Protein AF-A0A8E0RWS7-F1 (afdb_monomer_lite)

Organism: NCBI:txid27845

Foldseek 3Di:
DDALDDDDDPPDAPPVLLLVLLVSLCVVVVPDDPVVSVVLSVLLNLLRFFDCPDDPDTFFAAREAEDEAADDPPDDPVVSVVVSVVSLQSSQQSSQRNLDDPDDDRDTAAELDDDQDPVNLVCQQVCQVVSLVSSVVVVVVCVVVPDAHYEHEACVSHHPVSVVSVCCCRPGPRHPNRNHHYYYYHPDHDHDDDD

Radius of gyration: 17.38 Å; chains: 1; bounding box: 40×40×51 Å

InterPro domains:
  IPR008662 Torsin-1A-interacting protein 1/2 [PTHR18843] (19-186)
  IPR038599 LAP1C-like, C-terminal domain superfamily [G3DSA:3.40.50.12190] (16-194)

Structure (mmCIF, N/CA/C/O backbone):
data_AF-A0A8E0RWS7-F1
#
_entry.id   AF-A0A8E0RWS7-F1
#
loop_
_atom_site.group_PDB
_atom_site.id
_atom_site.type_symbol
_atom_site.label_atom_id
_atom_site.label_alt_id
_atom_site.label_comp_id
_atom_site.label_asym_id
_atom_site.label_entity_id
_atom_site.label_seq_id
_atom_site.pdbx_PDB_ins_code
_atom_site.Cartn_x
_atom_site.Cartn_y
_atom_site.Cartn_z
_atom_site.occupancy
_atom_site.B_iso_or_equiv
_atom_site.auth_seq_id
_atom_site.auth_comp_id
_atom_site.auth_asym_id
_atom_site.auth_atom_id
_atom_site.pdbx_PDB_model_num
ATOM 1 N N . SER A 1 1 ? 17.141 -9.272 12.556 1.00 34.91 1 SER A N 1
ATOM 2 C CA . SER A 1 1 ? 16.689 -8.950 11.19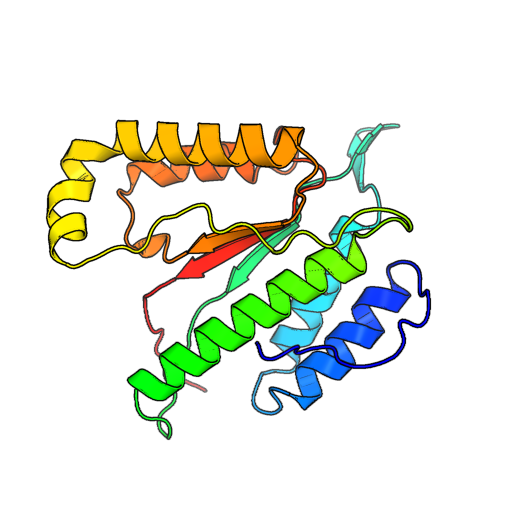0 1.00 34.91 1 SER A CA 1
ATOM 3 C C . SER A 1 1 ? 16.582 -10.251 10.414 1.00 34.91 1 SER A C 1
ATOM 5 O O . SER A 1 1 ? 17.512 -11.044 10.443 1.00 34.91 1 SER A O 1
ATOM 7 N N . TRP A 1 2 ? 15.433 -10.523 9.796 1.00 43.12 2 TRP A N 1
ATOM 8 C CA . TRP A 1 2 ? 15.231 -11.710 8.959 1.00 43.12 2 TRP A CA 1
ATOM 9 C C . TRP A 1 2 ? 14.980 -11.223 7.536 1.00 43.12 2 TRP A C 1
ATOM 11 O O . TRP A 1 2 ? 14.019 -10.499 7.294 1.00 43.12 2 TRP A O 1
ATOM 21 N N . TRP A 1 3 ? 15.876 -11.561 6.616 1.00 56.31 3 TRP A N 1
ATOM 22 C CA . TRP A 1 3 ? 15.804 -11.129 5.224 1.00 56.31 3 TRP A CA 1
ATOM 23 C C . TRP A 1 3 ? 15.042 -12.190 4.429 1.00 56.31 3 TRP A C 1
ATOM 25 O O . TRP A 1 3 ? 15.536 -13.306 4.287 1.00 56.31 3 TRP A O 1
ATOM 35 N N . CYS A 1 4 ? 13.847 -11.873 3.911 1.00 58.78 4 CYS A N 1
ATOM 36 C CA . CYS A 1 4 ? 13.072 -12.820 3.085 1.00 58.78 4 CYS A CA 1
ATOM 37 C C . CYS A 1 4 ? 13.780 -13.141 1.755 1.00 58.78 4 CYS A C 1
ATOM 39 O O . CYS A 1 4 ? 13.459 -14.112 1.075 1.00 58.78 4 CYS A O 1
ATOM 41 N N . PHE A 1 5 ? 14.779 -12.327 1.406 1.00 62.62 5 PHE A N 1
ATOM 42 C CA . PHE A 1 5 ? 15.594 -12.452 0.212 1.00 62.62 5 PHE A CA 1
ATOM 43 C C . PHE A 1 5 ? 17.082 -12.392 0.591 1.00 62.62 5 PHE A C 1
ATOM 45 O O . PHE A 1 5 ? 17.722 -11.360 0.417 1.00 62.62 5 PHE A O 1
ATOM 52 N N . SER A 1 6 ? 17.642 -13.488 1.112 1.00 50.09 6 SER A N 1
ATOM 53 C CA . SER A 1 6 ? 19.097 -13.676 1.233 1.00 50.09 6 SER A CA 1
ATOM 54 C C . SER A 1 6 ? 19.649 -14.360 -0.027 1.00 50.09 6 SER A C 1
ATOM 56 O O . SER A 1 6 ? 19.066 -15.327 -0.520 1.00 50.09 6 SER A O 1
ATOM 58 N N . GLY A 1 7 ? 20.724 -13.825 -0.611 1.00 53.44 7 GLY A N 1
ATOM 59 C CA . GLY A 1 7 ? 21.380 -14.373 -1.810 1.00 53.44 7 GLY A CA 1
ATOM 60 C C . GLY A 1 7 ? 21.704 -13.312 -2.865 1.00 53.44 7 GLY A C 1
ATOM 61 O O . GLY A 1 7 ? 21.044 -12.275 -2.906 1.00 53.44 7 GLY A O 1
ATOM 62 N N . SER A 1 8 ? 22.720 -13.586 -3.692 1.00 49.31 8 SER A N 1
ATOM 63 C CA . SER A 1 8 ? 23.215 -12.699 -4.754 1.00 49.31 8 SER A CA 1
ATOM 64 C C . SER A 1 8 ? 22.089 -12.261 -5.689 1.00 49.31 8 SER A C 1
ATOM 66 O O . SER A 1 8 ? 21.373 -13.099 -6.246 1.00 49.31 8 SER A O 1
ATOM 68 N N . ASP A 1 9 ? 21.941 -10.949 -5.858 1.00 54.66 9 ASP A N 1
ATOM 69 C CA . ASP A 1 9 ? 20.988 -10.367 -6.791 1.00 54.66 9 ASP A CA 1
ATOM 70 C C . ASP A 1 9 ? 21.438 -10.691 -8.223 1.00 54.66 9 ASP A C 1
ATOM 72 O O . ASP A 1 9 ? 22.381 -10.102 -8.748 1.00 54.66 9 ASP A O 1
ATOM 76 N N . ASN A 1 10 ? 20.752 -11.625 -8.884 1.00 51.44 10 ASN A N 1
ATOM 77 C CA . ASN A 1 10 ? 20.742 -11.600 -10.341 1.00 51.44 10 ASN A CA 1
ATOM 78 C C . ASN A 1 10 ? 20.077 -10.279 -10.736 1.00 51.44 10 ASN A C 1
ATOM 80 O O . ASN A 1 10 ? 18.920 -10.054 -10.373 1.00 51.44 10 ASN A O 1
ATOM 84 N N . GLN A 1 11 ? 20.814 -9.421 -11.448 1.00 59.31 11 GLN A N 1
ATOM 85 C CA . GLN A 1 11 ? 20.353 -8.143 -12.002 1.00 59.31 11 GLN A CA 1
ATOM 86 C C . GLN A 1 11 ? 19.302 -8.380 -13.098 1.00 59.31 11 GLN A C 1
ATOM 88 O O . GLN A 1 11 ? 19.524 -8.142 -14.281 1.00 59.31 11 GLN A O 1
ATOM 93 N N . LEU A 1 12 ? 18.151 -8.922 -12.716 1.00 56.50 12 LEU A N 1
ATOM 94 C CA . LEU A 1 12 ? 17.000 -9.010 -13.592 1.00 56.50 12 LEU A CA 1
ATOM 95 C C . LEU A 1 12 ? 16.327 -7.643 -13.620 1.00 56.50 12 LEU A C 1
ATOM 97 O O . LEU A 1 12 ? 16.116 -7.019 -12.583 1.00 56.50 12 LEU A O 1
ATOM 101 N N . ILE A 1 13 ? 15.967 -7.199 -14.818 1.00 67.88 13 ILE A N 1
ATOM 102 C CA . ILE A 1 13 ? 15.117 -6.028 -15.010 1.00 67.88 13 ILE A CA 1
ATOM 103 C C . ILE A 1 13 ? 13.664 -6.486 -14.831 1.00 67.88 13 ILE A C 1
ATOM 105 O O . ILE A 1 13 ? 13.312 -7.636 -15.124 1.00 67.88 13 ILE A O 1
ATOM 109 N N . CYS A 1 14 ? 12.799 -5.612 -14.328 1.00 68.44 14 CYS A N 1
ATOM 110 C CA . CYS A 1 14 ? 11.367 -5.880 -14.351 1.00 68.44 14 CYS A CA 1
ATOM 111 C C . CYS A 1 14 ? 10.880 -6.079 -15.807 1.00 68.44 14 CYS A C 1
ATOM 113 O O . CYS A 1 14 ? 11.316 -5.319 -16.674 1.00 68.44 14 CYS A O 1
ATOM 115 N N . PRO A 1 15 ? 10.023 -7.076 -16.129 1.00 72.94 15 PRO A N 1
ATOM 116 C CA . PRO A 1 15 ? 9.225 -7.959 -15.257 1.00 72.94 15 PRO A CA 1
ATOM 117 C C . PRO A 1 15 ? 9.898 -9.272 -14.820 1.00 72.94 15 PRO A C 1
ATOM 119 O O . PRO A 1 15 ? 9.375 -9.996 -13.980 1.00 72.94 15 PRO A O 1
ATOM 122 N N . LEU A 1 16 ? 11.082 -9.612 -15.327 1.00 69.56 16 LEU A N 1
ATOM 123 C CA . LEU A 1 16 ? 11.744 -10.869 -14.947 1.00 69.56 16 LEU A CA 1
ATOM 124 C C . LEU A 1 16 ? 12.123 -10.894 -13.456 1.00 69.56 16 LEU A C 1
ATOM 126 O O . LEU A 1 16 ? 12.059 -11.945 -12.810 1.00 69.56 16 LEU A O 1
ATOM 130 N N . ALA A 1 17 ? 12.453 -9.725 -12.899 1.00 76.00 17 ALA A N 1
ATOM 131 C CA . ALA A 1 17 ? 12.691 -9.547 -11.471 1.00 76.00 17 ALA A CA 1
ATOM 132 C C . ALA A 1 17 ? 11.464 -9.907 -10.620 1.00 76.00 17 ALA A C 1
ATOM 134 O O . ALA A 1 17 ? 11.594 -10.671 -9.663 1.00 76.00 17 ALA A O 1
ATOM 135 N N . SER A 1 18 ? 10.270 -9.414 -10.975 1.00 79.44 18 SER A N 1
ATOM 136 C CA . SER A 1 18 ? 9.052 -9.648 -10.187 1.00 79.44 18 SER A CA 1
ATOM 137 C C . SER A 1 18 ? 8.702 -11.135 -10.154 1.00 79.44 18 SER A C 1
ATOM 139 O O . SER A 1 18 ? 8.458 -11.682 -9.078 1.00 79.44 18 SER A O 1
ATOM 141 N N . ARG A 1 19 ? 8.775 -11.828 -11.298 1.00 83.62 19 ARG A N 1
ATOM 142 C CA . ARG A 1 19 ? 8.509 -13.270 -11.383 1.00 83.62 19 ARG A CA 1
ATOM 143 C C . ARG A 1 19 ? 9.435 -14.080 -10.477 1.00 83.62 19 ARG A C 1
ATOM 145 O O . ARG A 1 19 ? 8.948 -14.856 -9.660 1.00 83.62 19 ARG A O 1
ATOM 152 N N . SER A 1 20 ? 10.746 -13.857 -10.576 1.00 83.69 20 SER A N 1
ATOM 153 C CA . SER A 1 20 ? 11.743 -14.568 -9.766 1.00 83.69 20 SER A CA 1
ATOM 154 C C . SER A 1 20 ? 11.554 -14.332 -8.261 1.00 83.69 20 SER A C 1
ATOM 156 O O . SER A 1 20 ? 11.569 -15.282 -7.475 1.00 83.69 20 SER A O 1
ATOM 158 N N . GLN A 1 21 ? 11.322 -13.083 -7.835 1.00 84.44 21 GLN A N 1
ATOM 159 C CA . GLN A 1 21 ? 11.144 -12.788 -6.408 1.00 84.44 21 GLN A CA 1
ATOM 160 C C . GLN A 1 21 ? 9.811 -13.319 -5.863 1.00 84.44 21 GLN A C 1
ATOM 162 O O . GLN A 1 21 ? 9.781 -13.826 -4.741 1.00 84.44 21 GLN A O 1
ATOM 167 N N . ILE A 1 22 ? 8.728 -13.280 -6.647 1.00 89.38 22 ILE A N 1
ATOM 168 C CA . ILE A 1 22 ? 7.443 -13.883 -6.258 1.00 89.38 22 ILE A CA 1
ATOM 169 C C . ILE A 1 22 ? 7.580 -15.401 -6.100 1.00 89.38 22 ILE A C 1
ATOM 171 O O . ILE A 1 22 ? 7.098 -15.954 -5.112 1.00 89.38 22 ILE A O 1
ATOM 175 N N . ASP A 1 23 ? 8.301 -16.073 -6.999 1.00 88.94 23 ASP A N 1
ATOM 176 C CA . ASP A 1 23 ? 8.535 -17.519 -6.912 1.00 88.94 23 ASP A CA 1
ATOM 177 C C . ASP A 1 23 ? 9.405 -17.901 -5.694 1.00 88.94 23 ASP A C 1
ATOM 179 O O . ASP A 1 23 ? 9.303 -19.008 -5.163 1.00 88.94 23 ASP A O 1
ATOM 183 N N . ARG A 1 24 ? 10.260 -16.993 -5.204 1.00 88.69 24 ARG A N 1
ATOM 184 C CA . ARG A 1 24 ? 10.994 -17.174 -3.937 1.00 88.69 24 ARG A CA 1
ATOM 185 C C . ARG A 1 24 ? 10.106 -16.936 -2.721 1.00 88.69 24 ARG A C 1
ATOM 187 O O . ARG A 1 24 ? 10.212 -17.674 -1.739 1.00 88.69 24 ARG A O 1
ATOM 194 N N . LEU A 1 25 ? 9.251 -15.918 -2.776 1.00 90.62 25 LEU A N 1
ATOM 195 C CA . LEU A 1 25 ? 8.331 -15.585 -1.694 1.00 90.62 25 LEU A CA 1
ATOM 196 C C . LEU A 1 25 ? 7.294 -16.697 -1.487 1.00 90.62 25 LEU A C 1
ATOM 198 O O . LEU A 1 25 ? 7.029 -17.077 -0.348 1.00 90.62 25 LEU A O 1
ATOM 202 N N . SER A 1 26 ? 6.783 -17.291 -2.568 1.00 92.50 26 SER A N 1
ATOM 203 C CA . SER A 1 26 ? 5.817 -18.393 -2.493 1.00 92.50 26 SER A CA 1
ATOM 204 C C . SER A 1 26 ? 6.374 -19.635 -1.798 1.00 92.50 26 SER A C 1
ATOM 206 O O . SER A 1 26 ? 5.656 -20.288 -1.047 1.00 92.50 26 SER A O 1
ATOM 208 N N . LYS A 1 27 ? 7.677 -19.909 -1.934 1.00 91.25 27 LYS A N 1
ATOM 209 C CA . LYS A 1 27 ? 8.355 -20.986 -1.191 1.00 91.25 27 LYS A CA 1
ATOM 210 C C . LYS A 1 27 ? 8.415 -20.729 0.319 1.00 91.25 27 LYS A C 1
ATOM 212 O O . LYS A 1 27 ? 8.426 -21.682 1.089 1.00 91.25 27 LYS A O 1
ATOM 217 N N . HIS A 1 28 ? 8.450 -19.465 0.746 1.00 90.19 28 HIS A N 1
ATOM 218 C CA . HIS A 1 28 ? 8.447 -19.093 2.168 1.00 90.19 28 HIS A CA 1
ATOM 219 C C . HIS A 1 28 ? 7.043 -19.109 2.785 1.00 90.19 28 HIS A C 1
ATOM 221 O O . HIS A 1 28 ? 6.914 -19.280 3.996 1.00 90.19 28 HIS A O 1
ATOM 227 N N . PHE A 1 29 ? 6.001 -18.951 1.966 1.00 90.31 29 PHE A N 1
ATOM 228 C CA . PHE A 1 29 ? 4.600 -18.961 2.391 1.00 90.31 29 PHE A CA 1
ATOM 229 C C . PHE A 1 29 ? 3.785 -19.961 1.546 1.00 90.31 29 PHE A C 1
ATOM 231 O O . PHE A 1 29 ? 2.868 -19.567 0.829 1.00 90.31 29 PHE A O 1
ATOM 238 N N . PRO A 1 30 ? 4.090 -21.270 1.612 1.00 87.81 30 PRO A N 1
ATOM 239 C CA . PRO A 1 30 ? 3.583 -22.258 0.653 1.00 87.81 30 PRO A CA 1
ATOM 240 C C . PRO A 1 30 ? 2.069 -22.499 0.729 1.00 87.81 30 PRO A C 1
ATOM 242 O O . PRO A 1 30 ? 1.492 -23.060 -0.195 1.00 87.81 30 PRO A O 1
ATOM 245 N N . THR A 1 31 ? 1.417 -22.082 1.815 1.00 87.69 31 THR A N 1
ATOM 246 C CA . THR A 1 31 ? -0.013 -22.312 2.065 1.00 87.69 31 THR A CA 1
ATOM 247 C C . THR A 1 31 ? -0.934 -21.273 1.424 1.00 87.69 31 THR A C 1
ATOM 249 O O . THR A 1 31 ? -2.149 -21.358 1.579 1.00 87.69 31 THR A O 1
ATOM 252 N N . GLN A 1 32 ? -0.386 -20.272 0.733 1.00 88.75 32 GLN A N 1
ATOM 253 C CA . GLN A 1 32 ? -1.190 -19.232 0.096 1.00 88.75 32 GLN A CA 1
ATOM 254 C C . GLN A 1 32 ? -1.743 -19.675 -1.262 1.00 88.75 32 GLN A C 1
ATOM 256 O O . GLN A 1 32 ? -1.153 -20.502 -1.958 1.00 88.75 32 GLN A O 1
ATOM 261 N N . SER A 1 33 ? -2.859 -19.069 -1.675 1.00 89.75 33 SER A N 1
ATOM 262 C CA . SER A 1 33 ? -3.507 -19.394 -2.945 1.00 89.75 33 SER A CA 1
ATOM 263 C C . SER A 1 33 ? -2.642 -19.022 -4.156 1.00 89.75 33 SER A C 1
ATOM 265 O O . SER A 1 33 ? -1.929 -18.018 -4.160 1.00 89.75 33 SER A O 1
ATOM 267 N N . GLN A 1 34 ? -2.763 -19.788 -5.244 1.00 91.25 34 GLN A N 1
ATOM 268 C CA . GLN A 1 34 ? -2.126 -19.435 -6.522 1.00 91.25 34 GLN A CA 1
ATOM 269 C C . GLN A 1 34 ? -2.584 -18.061 -7.032 1.00 91.25 34 GLN A C 1
ATOM 271 O O . GLN A 1 34 ? -1.800 -17.321 -7.629 1.00 91.25 34 GLN A O 1
ATOM 276 N N . ARG A 1 35 ? -3.842 -17.699 -6.744 1.00 92.44 35 ARG A N 1
ATOM 277 C CA . ARG A 1 35 ? -4.418 -16.400 -7.090 1.00 92.44 35 ARG A CA 1
ATOM 278 C C . ARG A 1 35 ? -3.667 -15.244 -6.429 1.00 92.44 35 ARG A C 1
ATOM 280 O O . ARG A 1 35 ? -3.383 -14.274 -7.125 1.00 92.44 35 ARG A O 1
ATOM 287 N N . LEU A 1 36 ? -3.299 -15.360 -5.148 1.00 93.44 36 LEU A N 1
ATOM 288 C CA . LEU A 1 36 ? -2.510 -14.336 -4.452 1.00 93.44 36 LEU A CA 1
ATOM 289 C C . LEU A 1 36 ? -1.206 -14.044 -5.205 1.00 93.44 36 LEU A C 1
ATOM 291 O O . LEU A 1 36 ? -0.888 -12.890 -5.482 1.00 93.44 36 LEU A O 1
ATOM 295 N N . TRP A 1 37 ? -0.471 -15.093 -5.578 1.00 94.06 37 TRP A N 1
ATOM 296 C CA . TRP A 1 37 ? 0.810 -14.952 -6.272 1.00 94.06 37 TRP A CA 1
ATOM 297 C C . TRP A 1 37 ? 0.663 -14.345 -7.665 1.00 94.06 37 TRP A C 1
ATOM 299 O O . TRP A 1 37 ? 1.469 -13.499 -8.050 1.00 94.06 37 TRP A O 1
ATOM 309 N N . ALA A 1 38 ? -0.375 -14.741 -8.404 1.00 93.00 38 ALA A N 1
ATOM 310 C CA . ALA A 1 38 ? -0.677 -14.167 -9.711 1.00 93.00 38 ALA A CA 1
ATOM 311 C C . ALA A 1 38 ? -1.027 -12.672 -9.613 1.00 93.00 38 ALA A C 1
ATOM 313 O O . ALA A 1 38 ? -0.507 -11.871 -10.388 1.00 93.0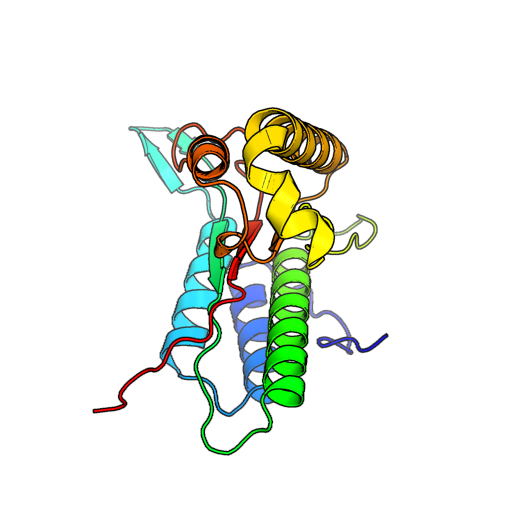0 38 ALA A O 1
ATOM 314 N N . GLN A 1 39 ? -1.853 -12.287 -8.634 1.00 94.38 39 GLN A N 1
ATOM 315 C CA . GLN A 1 39 ? -2.250 -10.894 -8.415 1.00 94.38 39 GLN A CA 1
ATOM 316 C C . GLN A 1 39 ? -1.075 -10.024 -7.967 1.00 94.38 39 GLN A C 1
ATOM 318 O O . GLN A 1 39 ? -0.877 -8.947 -8.523 1.00 94.38 39 GLN A O 1
ATOM 323 N N . LEU A 1 40 ? -0.253 -10.503 -7.026 1.00 93.62 40 LEU A N 1
ATOM 324 C CA . LEU A 1 40 ? 0.949 -9.783 -6.603 1.00 93.62 40 LEU A CA 1
ATOM 325 C C . LEU A 1 40 ? 1.917 -9.577 -7.767 1.00 93.62 40 LEU A C 1
ATOM 327 O O . LEU A 1 40 ? 2.397 -8.465 -7.968 1.00 93.62 40 LEU A O 1
ATOM 331 N N . ARG A 1 41 ? 2.170 -10.621 -8.566 1.00 91.81 41 ARG A N 1
ATOM 332 C CA . ARG A 1 41 ? 3.021 -10.511 -9.756 1.00 91.81 41 ARG A CA 1
ATOM 333 C C . ARG A 1 41 ? 2.485 -9.456 -10.722 1.00 91.81 41 ARG A C 1
ATOM 335 O O . ARG A 1 41 ? 3.229 -8.551 -11.083 1.00 91.81 41 ARG A O 1
ATOM 342 N N . SER A 1 42 ? 1.202 -9.539 -11.074 1.00 90.00 42 SER A N 1
ATOM 343 C CA . SER A 1 42 ? 0.561 -8.589 -11.987 1.00 90.00 42 SER A CA 1
ATOM 344 C C . SER A 1 42 ? 0.646 -7.147 -11.479 1.00 90.00 42 SER A C 1
ATOM 346 O O . SER A 1 42 ? 0.934 -6.246 -12.262 1.00 90.00 42 SER A O 1
ATOM 348 N N . ALA A 1 43 ? 0.422 -6.921 -10.180 1.00 90.69 43 ALA A N 1
ATOM 349 C CA . ALA A 1 43 ? 0.506 -5.591 -9.580 1.00 90.69 43 ALA A CA 1
ATOM 350 C C . ALA A 1 43 ? 1.925 -5.010 -9.690 1.00 90.69 43 ALA A C 1
ATOM 352 O O . ALA A 1 43 ? 2.104 -3.867 -10.098 1.00 90.69 43 ALA A O 1
ATOM 353 N N . LEU A 1 44 ? 2.950 -5.808 -9.396 1.00 87.69 44 LEU A N 1
ATOM 354 C CA . LEU A 1 44 ? 4.345 -5.365 -9.467 1.00 87.69 44 LEU A CA 1
ATOM 355 C C . LEU A 1 44 ? 4.799 -5.096 -10.899 1.00 87.69 44 LEU A C 1
ATOM 357 O O . LEU A 1 44 ? 5.451 -4.093 -11.157 1.00 87.69 44 LEU A O 1
ATOM 361 N N . GLU A 1 45 ? 4.433 -5.974 -11.833 1.00 86.56 45 GLU A N 1
ATOM 362 C CA . GLU A 1 45 ? 4.727 -5.791 -13.257 1.00 86.56 45 GLU A CA 1
ATOM 363 C C . GLU A 1 45 ? 4.073 -4.513 -13.795 1.00 86.56 45 GLU A C 1
ATOM 365 O O . GLU A 1 45 ? 4.703 -3.781 -14.559 1.00 86.56 45 GLU A O 1
ATOM 370 N N . SER A 1 46 ? 2.859 -4.189 -13.328 1.00 83.12 46 SER A N 1
ATOM 371 C CA . SER A 1 46 ? 2.172 -2.950 -13.702 1.00 83.12 46 SER A CA 1
ATOM 372 C C . SER A 1 46 ? 2.925 -1.685 -13.272 1.00 83.12 46 SER A C 1
ATOM 374 O O . SER A 1 46 ? 2.848 -0.682 -13.973 1.00 83.12 46 SER A O 1
ATOM 376 N N . GLY A 1 47 ? 3.710 -1.727 -12.189 1.00 79.38 47 GLY A N 1
ATOM 377 C CA . GLY A 1 47 ? 4.537 -0.594 -11.754 1.00 79.38 47 GLY A CA 1
ATOM 378 C C . GLY A 1 47 ? 5.765 -0.340 -12.629 1.00 79.38 47 GLY A C 1
ATOM 379 O O . GLY A 1 47 ? 6.379 0.725 -12.563 1.00 79.38 47 GLY A O 1
ATOM 380 N N . CYS A 1 48 ? 6.138 -1.306 -13.466 1.00 75.69 48 CYS A N 1
ATOM 381 C CA . CYS A 1 48 ? 7.373 -1.246 -14.236 1.00 75.69 48 CYS A CA 1
ATOM 382 C C . CYS A 1 48 ? 7.197 -0.596 -15.605 1.00 75.69 48 CYS A C 1
ATOM 384 O O . CYS A 1 48 ? 8.110 0.077 -16.097 1.00 75.69 48 CYS A O 1
ATOM 386 N N . THR A 1 49 ? 6.028 -0.782 -16.215 1.00 71.25 49 THR A N 1
ATOM 387 C CA . THR A 1 49 ? 5.710 -0.278 -17.550 1.00 71.25 49 THR A CA 1
ATOM 388 C C . THR A 1 49 ? 4.800 0.943 -17.455 1.00 71.25 49 THR A C 1
ATOM 390 O O . THR A 1 49 ? 3.752 0.853 -16.821 1.00 71.25 49 THR A O 1
ATOM 393 N N . PRO A 1 50 ? 5.146 2.068 -18.102 1.00 68.81 50 PRO A N 1
ATOM 394 C CA . PRO A 1 50 ? 4.203 3.161 -18.307 1.00 68.81 50 PRO A CA 1
ATOM 395 C C . PRO A 1 50 ? 2.946 2.660 -19.029 1.00 68.81 50 PRO A C 1
ATOM 397 O O . PRO A 1 50 ? 3.049 1.909 -20.001 1.00 68.81 50 PRO A O 1
ATOM 400 N N . HIS A 1 51 ? 1.772 3.099 -18.583 1.00 66.75 51 HIS A N 1
ATOM 401 C CA . HIS A 1 51 ? 0.493 2.746 -19.198 1.00 66.75 51 HIS A CA 1
ATOM 402 C C . HIS A 1 51 ? -0.005 3.895 -20.055 1.00 66.75 51 HIS A C 1
ATOM 404 O O . HIS A 1 51 ? 0.212 5.066 -19.743 1.00 66.75 51 HIS A O 1
ATOM 410 N N . LYS A 1 52 ? -0.688 3.563 -21.150 1.00 68.06 52 LYS A N 1
ATOM 411 C CA . LYS A 1 52 ? -1.314 4.572 -22.001 1.00 68.06 52 LYS A CA 1
ATOM 412 C C . LYS A 1 52 ? -2.523 5.145 -21.270 1.00 68.06 52 LYS A C 1
ATOM 414 O O . LYS A 1 52 ? -3.498 4.426 -21.073 1.00 68.06 52 LYS A O 1
ATOM 419 N N . ILE A 1 53 ? -2.464 6.420 -20.898 1.00 62.91 53 ILE A N 1
ATOM 420 C CA . ILE A 1 53 ? -3.585 7.089 -20.224 1.00 62.91 53 ILE A CA 1
ATOM 421 C C . ILE A 1 53 ? -4.437 7.837 -21.255 1.00 62.91 53 ILE A C 1
ATOM 423 O O . ILE A 1 53 ? -5.660 7.754 -21.214 1.00 62.91 53 ILE A O 1
ATOM 427 N N . HIS A 1 54 ? -3.806 8.508 -22.227 1.00 63.06 54 HIS A N 1
ATOM 428 C CA . HIS A 1 54 ? -4.483 9.211 -23.324 1.00 63.06 54 HIS A CA 1
ATOM 429 C C . HIS A 1 54 ? -3.796 8.940 -24.674 1.00 63.06 54 HIS A C 1
ATOM 431 O O . HIS A 1 54 ? -2.784 8.239 -24.769 1.00 63.06 54 HIS A O 1
ATOM 437 N N . ILE A 1 55 ? -4.355 9.467 -25.769 1.00 66.94 55 ILE A N 1
ATOM 438 C CA . ILE A 1 55 ? -3.732 9.381 -27.096 1.00 66.94 55 ILE A CA 1
ATOM 439 C C . ILE A 1 55 ? -2.366 10.077 -27.043 1.00 66.94 55 ILE A C 1
ATOM 441 O O . ILE A 1 55 ? -2.285 11.294 -26.944 1.00 66.94 55 ILE A O 1
ATOM 445 N N . GLY A 1 56 ? -1.294 9.287 -27.106 1.00 61.12 56 GLY A N 1
ATOM 446 C CA . GLY A 1 56 ? 0.079 9.790 -27.116 1.00 61.12 56 GLY A CA 1
ATOM 447 C C . GLY A 1 56 ? 0.708 10.034 -25.740 1.00 61.12 56 GLY A C 1
ATOM 448 O O . GLY A 1 56 ? 1.895 10.339 -25.712 1.00 61.12 56 GLY A O 1
ATOM 449 N N . SER A 1 57 ? -0.012 9.853 -24.620 1.00 65.94 57 SER A N 1
ATOM 450 C CA . SER A 1 57 ? 0.570 9.962 -23.271 1.00 65.94 57 SER A CA 1
ATOM 451 C C . SER A 1 57 ? 0.695 8.601 -22.586 1.00 65.94 57 SER A C 1
ATOM 453 O O . SER A 1 57 ? -0.262 7.823 -22.499 1.00 65.94 57 SER A O 1
ATOM 455 N N . PHE A 1 58 ? 1.903 8.322 -22.102 1.00 72.25 58 PHE A N 1
ATOM 456 C CA . PHE A 1 58 ? 2.214 7.165 -21.277 1.00 72.25 58 PHE A CA 1
ATOM 457 C C . PHE A 1 58 ? 2.735 7.663 -19.939 1.00 72.25 58 PHE A C 1
ATOM 459 O O . PHE A 1 58 ? 3.765 8.335 -19.897 1.00 72.25 58 PHE A O 1
ATOM 466 N N . GLU A 1 59 ? 2.051 7.319 -18.857 1.00 74.88 59 GLU A N 1
ATOM 467 C CA . GLU A 1 59 ? 2.498 7.669 -17.513 1.00 74.88 59 GLU A CA 1
ATOM 468 C C . GLU A 1 59 ? 2.495 6.438 -16.618 1.00 74.88 59 GLU A C 1
ATOM 470 O O . GLU A 1 59 ? 1.839 5.427 -16.882 1.00 74.88 59 GLU A O 1
ATOM 475 N N . ARG A 1 60 ? 3.284 6.518 -15.552 1.00 81.12 60 ARG A N 1
ATOM 476 C CA . ARG A 1 60 ? 3.231 5.541 -14.469 1.00 81.12 60 ARG A CA 1
ATOM 477 C C . ARG A 1 60 ? 2.047 5.864 -13.573 1.00 81.12 60 ARG A C 1
ATOM 479 O O . ARG A 1 60 ? 1.618 7.009 -13.506 1.00 81.12 60 ARG A O 1
ATOM 486 N N . THR A 1 61 ? 1.536 4.858 -12.888 1.00 86.62 61 THR A N 1
ATOM 487 C CA . THR A 1 61 ? 0.474 4.997 -11.891 1.00 86.62 61 THR A CA 1
ATOM 488 C C . THR A 1 61 ? 0.944 4.333 -10.606 1.00 86.62 61 THR A C 1
ATOM 490 O O . THR A 1 61 ? 1.674 3.339 -10.697 1.00 86.62 61 THR A O 1
ATOM 493 N N . PRO A 1 62 ? 0.527 4.819 -9.423 1.00 91.31 62 PRO A N 1
ATOM 494 C CA . PRO A 1 62 ? 0.889 4.153 -8.182 1.00 91.31 62 PRO A CA 1
ATOM 495 C C . PRO A 1 62 ? 0.437 2.689 -8.217 1.00 91.31 62 PRO A C 1
ATOM 497 O O . PRO A 1 62 ? -0.683 2.375 -8.627 1.00 91.31 62 PRO A O 1
ATOM 500 N N . VAL A 1 63 ? 1.304 1.785 -7.770 1.00 92.50 63 VAL A N 1
ATOM 501 C CA . VAL A 1 63 ? 0.929 0.386 -7.556 1.00 92.50 63 VAL A CA 1
ATOM 502 C C . VAL A 1 63 ? 0.217 0.302 -6.219 1.00 92.50 63 VAL A C 1
ATOM 504 O O . VAL A 1 63 ? 0.819 0.557 -5.181 1.00 92.50 63 VAL A O 1
ATOM 507 N N . VAL A 1 64 ? -1.057 -0.071 -6.232 1.00 94.56 64 VAL A N 1
ATOM 508 C CA . VAL A 1 64 ? -1.879 -0.157 -5.023 1.00 94.56 64 VAL A CA 1
ATOM 509 C C . VAL A 1 64 ? -2.142 -1.621 -4.699 1.00 94.56 64 VAL A C 1
ATOM 511 O O . VAL A 1 64 ? -2.716 -2.352 -5.506 1.00 94.56 64 VAL A O 1
ATOM 514 N N . ILE A 1 65 ? -1.714 -2.062 -3.518 1.00 95.88 65 ILE A N 1
ATOM 515 C CA . ILE A 1 65 ? -1.884 -3.443 -3.055 1.00 95.88 65 ILE A CA 1
ATOM 516 C C . ILE A 1 65 ? -2.586 -3.408 -1.705 1.00 95.88 65 ILE A C 1
ATOM 518 O O . ILE A 1 65 ? -2.047 -2.858 -0.754 1.00 95.88 65 ILE A O 1
ATOM 522 N N . LEU A 1 66 ? -3.750 -4.045 -1.602 1.00 95.81 66 LEU A N 1
ATOM 523 C CA . LEU A 1 66 ? -4.426 -4.282 -0.329 1.00 95.81 66 LEU A CA 1
ATOM 524 C C . LEU A 1 66 ? -4.216 -5.734 0.098 1.00 95.81 66 LEU A C 1
ATOM 526 O O . LEU A 1 66 ? -4.619 -6.662 -0.603 1.00 95.81 66 LEU A O 1
ATOM 530 N N . LEU A 1 67 ? -3.598 -5.926 1.260 1.00 94.50 67 LEU A N 1
ATOM 531 C CA . LEU A 1 67 ? -3.428 -7.227 1.889 1.00 94.50 67 LEU A CA 1
ATOM 532 C C . LEU A 1 67 ? -4.383 -7.360 3.069 1.00 94.50 67 LEU A C 1
ATOM 534 O O . LEU A 1 67 ? -4.442 -6.503 3.949 1.00 94.50 67 LEU A O 1
ATOM 538 N N . VAL A 1 68 ? -5.099 -8.478 3.110 1.00 92.25 68 VAL A N 1
ATOM 539 C CA . VAL A 1 68 ? -6.033 -8.800 4.188 1.00 92.25 68 VAL A CA 1
ATOM 540 C C . VAL A 1 68 ? -5.664 -10.127 4.826 1.00 92.25 68 VAL A C 1
ATOM 542 O O . VAL A 1 68 ? -5.144 -11.033 4.170 1.00 92.25 68 VAL A O 1
ATOM 545 N N . HIS A 1 69 ? -5.930 -10.239 6.121 1.00 87.31 69 HIS A N 1
ATOM 546 C CA . HIS A 1 69 ? -5.658 -11.444 6.881 1.00 87.31 69 HIS A CA 1
ATOM 547 C C . HIS A 1 69 ? -6.914 -12.315 6.941 1.00 87.31 69 HIS A C 1
ATOM 549 O O . HIS A 1 69 ? -7.935 -11.910 7.489 1.00 87.31 69 HIS A O 1
ATOM 555 N N . GLY A 1 70 ? -6.837 -13.525 6.388 1.00 82.81 70 GLY A N 1
ATOM 556 C CA . GLY A 1 70 ? -7.878 -14.538 6.552 1.00 82.81 70 GLY A CA 1
ATOM 557 C C . GLY A 1 70 ? -7.708 -15.329 7.847 1.00 82.81 70 GLY A C 1
ATOM 558 O O . GLY A 1 70 ? -6.586 -15.659 8.235 1.00 82.81 70 GLY A O 1
ATOM 559 N N . LYS A 1 71 ? -8.817 -15.678 8.501 1.00 77.75 71 LYS A N 1
ATOM 560 C CA . LYS A 1 71 ? -8.826 -16.553 9.676 1.00 77.75 71 LYS A CA 1
ATOM 561 C C . LYS A 1 71 ? -8.287 -17.929 9.293 1.00 77.75 71 LYS A C 1
ATOM 563 O O . LYS A 1 71 ? -8.827 -18.598 8.416 1.00 77.75 71 LYS A O 1
ATOM 568 N N . SER A 1 72 ? -7.247 -18.371 9.993 1.00 74.62 72 SER A N 1
ATOM 569 C CA . SER A 1 72 ? -6.760 -19.747 9.914 1.00 74.62 72 SER A CA 1
ATOM 570 C C . SER A 1 72 ? -7.324 -20.554 11.080 1.00 74.62 72 SER A C 1
ATOM 572 O O . SER A 1 72 ? -7.223 -20.123 12.229 1.00 74.62 72 SER A O 1
ATOM 574 N N . ARG A 1 73 ? -7.928 -21.716 10.796 1.00 70.62 73 ARG A N 1
ATOM 575 C CA . ARG A 1 73 ? -8.496 -22.604 11.829 1.00 70.62 73 ARG A CA 1
ATOM 576 C C . ARG A 1 73 ? -7.413 -23.270 12.685 1.00 70.62 73 ARG A C 1
ATOM 578 O O . ARG A 1 73 ? -7.650 -23.536 13.858 1.00 70.62 73 ARG A O 1
ATOM 585 N N . ASP A 1 74 ? -6.216 -23.444 12.126 1.00 69.56 74 ASP A N 1
ATOM 586 C CA . ASP A 1 74 ? -5.161 -24.285 12.705 1.00 69.56 74 ASP A CA 1
ATOM 587 C C . ASP A 1 74 ? -4.028 -23.489 13.375 1.00 69.56 74 ASP A C 1
ATOM 589 O O . ASP A 1 74 ? -3.071 -24.060 13.899 1.00 69.56 74 ASP A O 1
ATOM 593 N N . ILE A 1 75 ? -4.103 -22.153 13.369 1.00 74.75 75 ILE A N 1
ATOM 594 C CA . ILE A 1 75 ? -3.034 -21.281 13.869 1.00 74.75 75 ILE A CA 1
ATOM 595 C C . ILE A 1 75 ? -3.569 -20.380 14.981 1.00 74.75 75 ILE A C 1
ATOM 597 O O . ILE A 1 75 ? -4.556 -19.666 14.814 1.00 74.75 75 ILE A O 1
ATOM 601 N N . ARG A 1 76 ? -2.864 -20.345 16.122 1.00 77.94 76 ARG A N 1
ATOM 602 C CA . ARG A 1 76 ? -3.152 -19.395 17.212 1.00 77.94 76 ARG A CA 1
ATOM 603 C C . ARG A 1 76 ? -3.165 -17.959 16.674 1.00 77.94 76 ARG A C 1
ATOM 605 O O . ARG A 1 76 ? -2.219 -17.554 16.000 1.00 77.94 76 ARG A O 1
ATOM 612 N N . ALA A 1 77 ? -4.166 -17.164 17.054 1.00 74.44 77 ALA A N 1
ATOM 613 C CA . ALA A 1 77 ? -4.382 -15.810 16.527 1.00 74.44 77 ALA A CA 1
ATOM 614 C C . ALA A 1 77 ? -3.123 -14.915 16.548 1.00 74.44 77 ALA A C 1
ATOM 616 O O . ALA A 1 77 ? -2.792 -14.286 15.542 1.00 74.44 77 ALA A O 1
ATOM 617 N N . ASN A 1 78 ? -2.362 -14.924 17.650 1.00 76.50 78 ASN A N 1
ATOM 618 C CA . ASN A 1 78 ? -1.126 -14.138 17.780 1.00 76.50 78 ASN A CA 1
ATOM 619 C C . ASN A 1 78 ? -0.040 -14.567 16.782 1.00 76.50 78 ASN A C 1
ATOM 621 O O . ASN A 1 78 ? 0.645 -13.722 16.205 1.00 76.50 78 ASN A O 1
ATOM 625 N N . HIS A 1 79 ? 0.099 -15.874 16.549 1.00 81.94 79 HIS A N 1
ATOM 626 C CA . HIS A 1 79 ? 1.056 -16.394 15.578 1.00 81.94 79 HIS A CA 1
ATOM 627 C C . HIS A 1 79 ? 0.618 -16.035 14.153 1.00 81.94 79 HIS A C 1
ATOM 629 O O . HIS A 1 79 ? 1.434 -15.549 13.373 1.00 81.94 79 HIS A O 1
ATOM 635 N N . SER A 1 80 ? -0.679 -16.142 13.854 1.00 83.00 80 SER A N 1
ATOM 636 C CA . SER A 1 80 ? -1.247 -15.749 12.558 1.00 83.00 80 SER A CA 1
ATOM 637 C C . SER A 1 80 ? -0.992 -14.269 12.246 1.00 83.00 80 SER A C 1
ATOM 639 O O . SER A 1 80 ? -0.467 -13.933 11.187 1.00 83.00 80 SER A O 1
ATOM 641 N N . LYS A 1 81 ? -1.228 -13.378 13.219 1.00 83.69 81 LYS A N 1
ATOM 642 C CA . LYS A 1 81 ? -0.949 -11.938 13.088 1.00 83.69 81 LYS A CA 1
ATOM 643 C C . LYS A 1 81 ? 0.539 -11.647 12.859 1.00 83.69 81 LYS A C 1
ATOM 645 O O . LYS A 1 81 ? 0.885 -10.784 12.057 1.00 83.69 81 LYS A O 1
ATOM 650 N N . SER A 1 82 ? 1.430 -12.380 13.531 1.00 86.75 82 SER A N 1
ATOM 651 C CA . SER A 1 82 ? 2.880 -12.244 13.329 1.00 86.75 82 SER A CA 1
ATOM 652 C C . SER A 1 82 ? 3.330 -12.706 11.936 1.00 86.75 82 SER A C 1
ATOM 654 O O . SER A 1 82 ? 4.149 -12.037 11.307 1.00 86.75 82 SER A O 1
ATOM 656 N N . LEU A 1 83 ? 2.751 -13.797 11.421 1.00 88.75 83 LEU A N 1
ATOM 657 C CA . LEU A 1 83 ? 3.021 -14.304 10.076 1.00 88.75 83 LEU A CA 1
ATOM 658 C C . LEU A 1 83 ? 2.503 -13.342 9.008 1.00 88.75 83 LEU A C 1
ATOM 660 O O . LEU A 1 83 ? 3.204 -13.098 8.032 1.00 88.75 83 LEU A O 1
ATOM 664 N N . PHE A 1 84 ? 1.328 -12.750 9.221 1.00 90.62 84 PHE A N 1
ATOM 665 C CA . PHE A 1 84 ? 0.773 -11.739 8.328 1.00 90.62 84 PHE A CA 1
ATOM 666 C C . PHE A 1 84 ? 1.648 -10.481 8.270 1.00 90.62 84 PHE A C 1
ATOM 668 O O . PHE A 1 84 ? 2.037 -10.054 7.186 1.00 90.62 84 PHE A O 1
ATOM 675 N N . ARG A 1 85 ? 2.069 -9.945 9.425 1.00 89.56 85 ARG A N 1
ATOM 676 C CA . ARG A 1 85 ? 3.031 -8.828 9.473 1.00 89.56 85 ARG A CA 1
ATOM 677 C C . ARG A 1 85 ? 4.329 -9.162 8.743 1.00 89.56 85 ARG A C 1
ATOM 679 O O . ARG A 1 85 ? 4.826 -8.352 7.968 1.00 89.56 85 ARG A O 1
ATOM 686 N N . ARG A 1 86 ? 4.855 -10.373 8.948 1.00 89.94 86 ARG A N 1
ATOM 687 C CA . ARG A 1 86 ? 6.051 -10.849 8.243 1.00 89.94 86 ARG A CA 1
ATOM 688 C C . ARG A 1 86 ? 5.823 -10.922 6.734 1.00 89.94 86 ARG A C 1
ATOM 690 O O . ARG A 1 86 ? 6.700 -10.527 5.974 1.00 89.94 86 ARG A O 1
ATOM 697 N N . PHE A 1 87 ? 4.666 -11.413 6.300 1.00 92.75 87 PHE A N 1
ATOM 698 C CA . PHE A 1 87 ? 4.305 -11.481 4.890 1.00 92.75 87 PHE A CA 1
ATOM 699 C C . PHE A 1 87 ? 4.288 -10.088 4.253 1.00 92.75 87 PHE A C 1
ATOM 701 O O . PHE A 1 87 ? 4.952 -9.884 3.239 1.00 92.75 87 PHE A O 1
ATOM 708 N N . ILE A 1 88 ? 3.631 -9.115 4.892 1.00 92.50 88 ILE A N 1
ATOM 709 C CA . ILE A 1 88 ? 3.588 -7.723 4.425 1.00 92.50 88 ILE A CA 1
ATOM 710 C C . ILE A 1 88 ? 4.999 -7.128 4.324 1.00 92.50 88 ILE A C 1
ATOM 712 O O . ILE A 1 88 ? 5.347 -6.548 3.298 1.00 92.50 88 ILE A O 1
ATOM 716 N N . GLN A 1 89 ? 5.850 -7.339 5.334 1.00 90.31 89 GLN A N 1
ATOM 717 C CA . GLN A 1 89 ? 7.249 -6.894 5.301 1.00 90.31 89 GLN A CA 1
ATOM 718 C C . GLN A 1 89 ? 8.024 -7.502 4.125 1.00 90.31 89 GLN A C 1
ATOM 720 O O . GLN A 1 89 ? 8.766 -6.791 3.447 1.00 90.31 89 GLN A O 1
ATOM 725 N N . CYS A 1 90 ? 7.848 -8.799 3.851 1.00 91.12 90 CYS A N 1
ATOM 726 C CA . CYS A 1 90 ? 8.478 -9.430 2.693 1.00 91.12 90 CYS A CA 1
ATOM 727 C C . CYS A 1 90 ? 7.949 -8.848 1.371 1.00 91.12 90 CYS A C 1
ATOM 729 O O . CYS A 1 90 ? 8.734 -8.633 0.452 1.00 91.12 90 CYS A O 1
ATOM 731 N N . VAL A 1 91 ? 6.644 -8.570 1.263 1.00 92.25 91 VAL A N 1
ATOM 732 C CA . VAL A 1 91 ? 6.058 -7.923 0.076 1.00 92.25 91 VAL A CA 1
ATOM 733 C C . VAL A 1 91 ? 6.632 -6.514 -0.108 1.00 92.25 91 VAL A C 1
ATOM 735 O O . VAL A 1 91 ? 7.070 -6.191 -1.206 1.00 92.25 91 VAL A O 1
ATOM 738 N N . GLY A 1 92 ? 6.736 -5.714 0.956 1.00 90.44 92 GLY A N 1
ATOM 739 C CA . GLY A 1 92 ? 7.358 -4.387 0.902 1.00 90.44 92 GLY A CA 1
ATOM 740 C C . GLY A 1 92 ? 8.844 -4.424 0.522 1.00 90.44 92 GLY A C 1
ATOM 741 O O . GLY A 1 92 ? 9.320 -3.586 -0.232 1.00 90.44 92 GLY A O 1
ATOM 742 N N . GLN A 1 93 ? 9.605 -5.424 0.974 1.00 85.88 93 GLN A N 1
ATOM 743 C CA . GLN A 1 93 ? 10.990 -5.610 0.512 1.00 85.88 93 GLN A CA 1
ATOM 744 C C . GLN A 1 93 ? 11.058 -5.982 -0.973 1.00 85.88 93 GLN A C 1
ATOM 746 O O . GLN A 1 93 ? 11.981 -5.574 -1.680 1.00 85.88 93 GLN A O 1
ATOM 751 N N . LEU A 1 94 ? 10.096 -6.777 -1.441 1.00 86.75 94 LEU A N 1
ATOM 752 C CA . LEU A 1 94 ? 10.022 -7.207 -2.828 1.00 86.75 94 LEU A CA 1
ATOM 753 C C . LEU A 1 94 ? 9.747 -6.017 -3.752 1.00 86.75 94 LEU A C 1
ATOM 755 O O . LEU A 1 94 ? 10.443 -5.875 -4.756 1.00 86.75 94 LEU A O 1
ATOM 759 N N . THR A 1 95 ? 8.791 -5.149 -3.413 1.00 84.56 95 THR A N 1
ATOM 760 C CA . THR A 1 95 ? 8.452 -3.962 -4.221 1.00 84.56 95 THR A CA 1
ATOM 761 C C . THR A 1 95 ? 9.665 -3.049 -4.398 1.00 84.56 95 THR A C 1
ATOM 763 O O . THR A 1 95 ? 9.950 -2.618 -5.513 1.00 84.56 95 THR A O 1
ATOM 766 N N . ILE A 1 96 ? 10.451 -2.847 -3.336 1.00 81.12 96 ILE A N 1
ATOM 767 C CA . ILE A 1 96 ? 11.709 -2.094 -3.400 1.00 81.12 96 ILE A CA 1
ATOM 768 C C . ILE A 1 96 ? 12.689 -2.774 -4.349 1.00 81.12 96 ILE A C 1
ATOM 770 O O . ILE A 1 96 ? 13.204 -2.122 -5.249 1.00 81.12 96 ILE A O 1
ATOM 774 N N . LYS A 1 97 ? 12.915 -4.086 -4.202 1.00 78.75 97 LYS A N 1
ATOM 775 C CA . LYS A 1 97 ? 13.835 -4.835 -5.075 1.00 78.75 97 LYS A CA 1
ATOM 776 C C . LYS A 1 97 ? 13.442 -4.791 -6.552 1.00 78.75 97 LYS A C 1
ATOM 778 O O . LYS A 1 97 ? 14.325 -4.784 -7.400 1.00 78.75 97 LYS A O 1
ATOM 783 N N . VAL A 1 98 ? 12.147 -4.790 -6.862 1.00 76.94 98 VAL A N 1
ATOM 784 C CA . VAL A 1 98 ? 11.654 -4.730 -8.249 1.00 76.94 98 VAL A CA 1
ATOM 785 C C . VAL A 1 98 ? 11.806 -3.328 -8.842 1.00 76.94 98 VAL A C 1
ATOM 787 O O . VAL A 1 98 ? 12.121 -3.206 -10.025 1.00 76.94 98 VAL A O 1
ATOM 790 N N . ASN A 1 99 ? 11.624 -2.285 -8.029 1.00 68.56 99 ASN A N 1
ATOM 791 C CA . ASN A 1 99 ? 11.664 -0.892 -8.478 1.00 68.56 99 ASN A CA 1
ATOM 792 C C . ASN A 1 99 ? 13.057 -0.247 -8.392 1.00 68.56 99 ASN A C 1
ATOM 794 O O . ASN A 1 99 ? 13.254 0.851 -8.914 1.00 68.56 99 ASN A O 1
ATOM 798 N N . HIS A 1 100 ? 14.027 -0.906 -7.753 1.00 67.81 100 HIS A N 1
ATOM 799 C CA . HIS A 1 100 ? 15.358 -0.353 -7.535 1.00 67.81 100 HIS A CA 1
ATOM 800 C C . HIS A 1 100 ? 16.118 -0.157 -8.854 1.00 67.81 100 HIS A C 1
ATOM 802 O O . HIS A 1 100 ? 16.342 -1.102 -9.613 1.00 67.81 100 HIS A O 1
ATOM 808 N N . ARG A 1 101 ? 16.595 1.068 -9.095 1.00 57.72 101 ARG A N 1
ATOM 809 C CA . ARG A 1 101 ? 17.639 1.342 -10.091 1.00 57.72 101 ARG A CA 1
ATOM 810 C C . ARG A 1 101 ? 18.997 1.202 -9.406 1.00 57.72 101 ARG A C 1
ATOM 812 O O . ARG A 1 101 ? 19.159 1.597 -8.258 1.00 57.72 101 ARG A O 1
ATOM 819 N N . THR A 1 102 ? 19.961 0.560 -10.051 1.00 47.94 102 THR A N 1
ATOM 820 C CA . THR A 1 102 ? 21.310 0.329 -9.503 1.00 47.94 102 THR A CA 1
ATOM 821 C C . THR A 1 102 ? 21.943 1.621 -8.969 1.00 47.94 102 THR A C 1
ATOM 823 O O . THR A 1 102 ? 22.092 2.563 -9.741 1.00 47.94 102 THR A O 1
ATOM 826 N N . GLY A 1 103 ? 22.344 1.647 -7.690 1.00 49.56 103 GLY A N 1
ATOM 827 C CA . GLY A 1 103 ? 23.140 2.735 -7.097 1.00 49.56 103 GLY A CA 1
ATOM 828 C C . GLY A 1 103 ? 22.595 3.350 -5.802 1.00 49.56 103 GLY A C 1
ATOM 829 O O . GLY A 1 103 ? 23.386 3.883 -5.032 1.00 49.56 103 GLY A O 1
ATOM 830 N N . ASP A 1 104 ? 21.293 3.238 -5.525 1.00 55.44 104 ASP A N 1
ATOM 831 C CA . ASP A 1 104 ? 20.700 3.809 -4.305 1.00 55.44 104 ASP A CA 1
ATOM 832 C C . ASP A 1 104 ? 20.923 2.944 -3.050 1.00 55.44 104 ASP A C 1
ATOM 834 O O . ASP A 1 104 ? 21.031 1.716 -3.100 1.00 55.44 104 ASP A O 1
ATOM 838 N N . HIS A 1 105 ? 20.988 3.594 -1.886 1.00 57.88 105 HIS A N 1
ATOM 839 C CA . HIS A 1 105 ? 20.936 2.900 -0.603 1.00 57.88 105 HIS A CA 1
ATOM 840 C C . HIS A 1 105 ? 19.559 2.249 -0.429 1.00 57.88 105 HIS A C 1
ATOM 842 O O . HIS A 1 105 ? 18.535 2.911 -0.576 1.00 57.88 105 HIS A O 1
ATOM 848 N N . PHE A 1 106 ? 19.536 0.963 -0.071 1.00 58.59 106 PHE A N 1
ATOM 849 C CA . PHE A 1 106 ? 18.301 0.207 0.145 1.00 58.59 106 PHE A CA 1
ATOM 850 C C . PHE A 1 106 ? 17.513 0.784 1.335 1.00 58.59 106 PHE A C 1
ATOM 852 O O . PHE A 1 106 ? 17.745 0.408 2.486 1.00 58.59 106 PHE A O 1
ATOM 859 N N . LYS A 1 107 ? 16.587 1.712 1.072 1.00 68.38 107 LYS A N 1
ATOM 860 C CA . LYS A 1 107 ? 15.618 2.191 2.063 1.00 68.38 107 LYS A CA 1
ATOM 861 C C . LYS A 1 107 ? 14.463 1.190 2.153 1.00 68.38 107 LYS A C 1
ATOM 863 O O . LYS A 1 107 ? 14.007 0.671 1.138 1.00 68.38 107 LYS A O 1
ATOM 868 N N . GLY A 1 108 ? 14.051 0.851 3.376 1.00 79.81 108 GLY A N 1
ATOM 869 C CA . GLY A 1 108 ? 12.937 -0.069 3.629 1.00 79.81 108 GLY A CA 1
ATOM 870 C C . GLY A 1 108 ? 11.585 0.520 3.217 1.00 79.81 108 GLY A C 1
ATOM 871 O O . GLY A 1 108 ?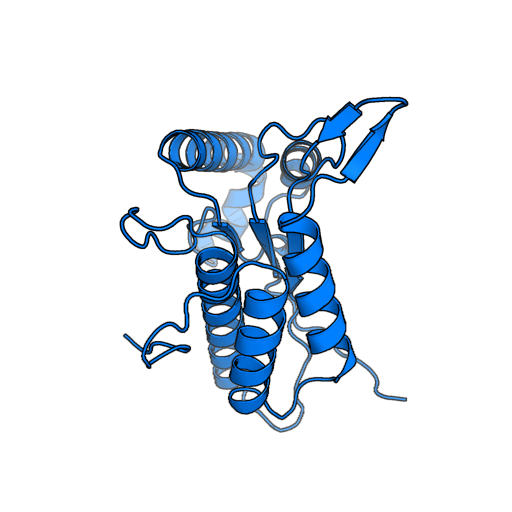 11.487 1.699 2.898 1.00 79.81 108 GLY A O 1
ATOM 872 N N . CYS A 1 109 ? 10.531 -0.304 3.209 1.00 88.12 109 CYS A N 1
ATOM 873 C CA . CYS A 1 109 ? 9.189 0.200 2.918 1.00 88.12 109 CYS A CA 1
ATOM 874 C C . CYS A 1 109 ? 8.721 1.026 4.118 1.00 88.12 109 CYS A C 1
ATOM 876 O O . CYS A 1 109 ? 8.691 0.501 5.235 1.00 88.12 109 CYS A O 1
ATOM 878 N N . GLN A 1 110 ? 8.414 2.302 3.900 1.00 91.12 110 GLN A N 1
ATOM 879 C CA . GLN A 1 110 ? 8.152 3.248 4.980 1.00 91.12 110 GLN A CA 1
ATOM 880 C C . GLN A 1 110 ? 6.761 3.014 5.557 1.00 91.12 110 GLN A C 1
ATOM 882 O O . GLN A 1 110 ? 5.776 3.050 4.824 1.00 91.12 110 GLN A O 1
ATOM 887 N N . SER A 1 111 ? 6.666 2.777 6.864 1.00 90.88 111 SER A N 1
ATOM 888 C CA . SER A 1 111 ? 5.372 2.707 7.545 1.00 90.88 111 SER A CA 1
ATOM 889 C C . SER A 1 111 ? 4.905 4.127 7.854 1.00 90.88 111 SER A C 1
ATOM 891 O O . SER A 1 111 ? 5.586 4.850 8.578 1.00 90.88 111 SER A O 1
ATOM 893 N N . LEU A 1 112 ? 3.770 4.527 7.281 1.00 87.31 112 LEU A N 1
ATOM 894 C CA . LEU A 1 112 ? 3.234 5.890 7.410 1.00 87.31 112 LEU A CA 1
ATOM 895 C C . LEU A 1 112 ? 2.215 6.033 8.540 1.00 87.31 112 LEU A C 1
ATOM 897 O O . LEU A 1 112 ? 1.881 7.141 8.948 1.00 87.31 112 LEU A O 1
ATOM 901 N N . ILE A 1 113 ? 1.684 4.913 9.031 1.00 82.19 113 ILE A N 1
ATOM 902 C CA . ILE A 1 113 ? 0.714 4.924 10.120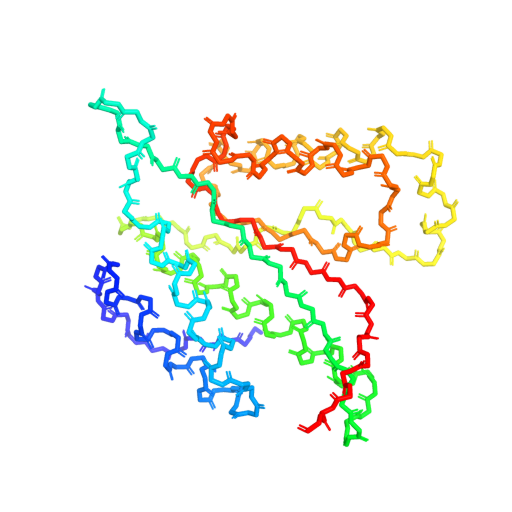 1.00 82.19 113 ILE A CA 1
ATOM 903 C C . ILE A 1 113 ? 1.425 4.464 11.387 1.00 82.19 113 ILE A C 1
ATOM 905 O O . ILE A 1 113 ? 1.821 3.300 11.486 1.00 82.19 113 ILE A O 1
ATOM 909 N N . PRO A 1 114 ? 1.583 5.344 12.388 1.00 74.69 114 PRO A N 1
ATOM 910 C CA . PRO A 1 114 ? 2.136 4.927 13.663 1.00 74.69 114 PRO A CA 1
ATOM 911 C C . PRO A 1 114 ? 1.231 3.870 14.320 1.00 74.69 114 PRO A C 1
ATOM 913 O O . PRO A 1 114 ? 0.012 3.891 14.128 1.00 74.69 114 PRO A O 1
ATOM 916 N N . PRO A 1 115 ? 1.790 2.971 15.152 1.00 75.06 115 PRO A N 1
ATOM 917 C CA . PRO A 1 115 ? 1.022 1.907 15.786 1.00 75.06 115 PRO A CA 1
ATOM 918 C C . PRO A 1 115 ? -0.225 2.428 16.512 1.00 75.06 115 PRO A C 1
ATOM 920 O O . PRO A 1 115 ? -0.153 3.334 17.348 1.00 75.06 115 PRO A O 1
ATOM 923 N N . ILE A 1 116 ? -1.376 1.830 16.203 1.00 75.94 116 ILE A N 1
ATOM 924 C CA . ILE A 1 116 ? -2.654 2.176 16.827 1.00 75.94 116 ILE A CA 1
ATOM 925 C C . ILE A 1 116 ? -2.797 1.375 18.124 1.00 75.94 116 ILE A C 1
ATOM 927 O O . ILE A 1 116 ? -3.014 0.162 18.103 1.00 75.94 116 ILE A O 1
ATOM 931 N N . THR A 1 117 ? -2.657 2.058 19.262 1.00 71.25 117 THR A N 1
ATOM 932 C CA . THR A 1 117 ? -2.930 1.504 20.596 1.00 71.25 117 THR A CA 1
ATOM 933 C C . THR A 1 117 ? -4.421 1.609 20.938 1.00 71.25 117 THR A C 1
ATOM 935 O O . THR A 1 117 ? -5.178 2.324 20.278 1.00 71.25 117 THR A O 1
ATOM 938 N N . SER A 1 118 ? -4.864 0.896 21.976 1.00 68.94 118 SER A N 1
ATOM 939 C CA . SER A 1 118 ? -6.245 0.959 22.483 1.00 68.94 118 SER A CA 1
ATOM 940 C C . SER A 1 118 ? -6.653 2.370 22.915 1.00 68.94 118 SER A C 1
ATOM 942 O O . SER A 1 118 ? -7.748 2.814 22.587 1.00 68.94 118 SER A O 1
ATOM 944 N N . GLU A 1 119 ? -5.753 3.083 23.591 1.00 68.12 119 GLU A N 1
ATOM 945 C CA . GLU A 1 119 ? -5.931 4.480 24.011 1.00 68.12 119 GLU A CA 1
ATOM 946 C C . GLU A 1 119 ? -6.061 5.405 22.799 1.00 68.12 119 GLU A C 1
ATOM 948 O O . GLU A 1 119 ? -6.978 6.221 22.722 1.00 68.12 119 GLU A O 1
ATOM 953 N N . ARG A 1 120 ? -5.195 5.214 21.795 1.00 70.44 120 ARG A N 1
ATOM 954 C CA . ARG A 1 120 ? -5.229 5.997 20.562 1.00 70.44 120 ARG A CA 1
ATOM 955 C C . ARG A 1 120 ? -6.558 5.822 19.840 1.00 70.44 120 ARG A C 1
ATOM 957 O O . ARG A 1 120 ? -7.136 6.815 19.423 1.00 70.44 120 ARG A O 1
ATOM 964 N N . ARG A 1 121 ? -7.075 4.589 19.757 1.00 68.06 121 ARG A N 1
ATOM 965 C CA . ARG A 1 121 ? -8.318 4.249 19.042 1.00 68.06 121 ARG A CA 1
ATOM 966 C C . ARG A 1 121 ? -9.528 5.079 19.498 1.00 68.06 121 ARG A C 1
ATOM 968 O O . ARG A 1 121 ? -10.342 5.442 18.659 1.00 68.06 121 ARG A O 1
ATOM 975 N N . GLN A 1 122 ? -9.627 5.413 20.787 1.00 67.75 122 GLN A N 1
ATOM 976 C CA . GLN A 1 122 ? -10.699 6.274 21.311 1.00 67.75 122 GLN A CA 1
ATOM 977 C C . GLN A 1 122 ? -10.515 7.755 20.938 1.00 67.75 122 GLN A C 1
ATOM 979 O O . GLN A 1 122 ? -11.500 8.454 20.725 1.00 67.75 122 GLN A O 1
ATOM 984 N N . ALA A 1 123 ? -9.271 8.221 20.807 1.00 70.25 123 ALA A N 1
ATOM 985 C CA . ALA A 1 123 ? -8.947 9.595 20.418 1.00 70.25 123 ALA A CA 1
ATOM 986 C C . ALA A 1 123 ? -8.997 9.838 18.895 1.00 70.25 123 ALA A C 1
ATOM 988 O O . ALA A 1 123 ? -9.161 10.979 18.466 1.00 70.25 123 ALA A O 1
ATOM 989 N N . LEU A 1 124 ? -8.897 8.782 18.072 1.00 73.25 124 LEU A N 1
ATOM 990 C CA . LEU A 1 124 ? -8.741 8.896 16.614 1.00 73.25 124 LEU A CA 1
ATOM 991 C C . LEU A 1 124 ? -9.834 9.746 15.946 1.00 73.25 124 LEU A C 1
ATOM 993 O O . LEU A 1 124 ? -9.516 10.539 15.066 1.00 73.25 124 LEU A O 1
ATOM 997 N N . SER A 1 125 ? -11.100 9.629 16.363 1.00 68.75 125 SER A N 1
ATOM 998 C CA . SER A 1 125 ? -12.201 10.365 15.716 1.00 68.75 125 SER A CA 1
ATOM 999 C C . SER A 1 125 ? -12.095 11.884 15.894 1.00 68.75 125 SER A C 1
ATOM 1001 O O . SER A 1 125 ? -12.449 12.620 14.980 1.00 68.75 125 SER A O 1
ATOM 1003 N N . ALA A 1 126 ? -11.585 12.359 17.035 1.00 75.31 126 ALA A N 1
ATOM 1004 C CA . ALA A 1 126 ? -11.396 13.789 17.290 1.00 75.31 126 ALA A CA 1
ATOM 1005 C C . ALA A 1 126 ? -10.139 14.351 16.598 1.00 75.31 126 ALA A C 1
ATOM 1007 O O . ALA A 1 126 ? -9.999 15.562 16.447 1.00 75.31 126 ALA A O 1
ATOM 1008 N N . GLU A 1 127 ? -9.232 13.474 16.161 1.00 84.19 127 GLU A N 1
ATOM 1009 C CA . GLU A 1 127 ? -7.946 13.829 15.557 1.00 84.19 127 GLU A CA 1
ATOM 1010 C C . GLU A 1 127 ? -7.881 13.544 14.048 1.00 84.19 127 GLU A C 1
ATOM 1012 O O . GLU A 1 127 ? -6.798 13.599 13.466 1.00 84.19 127 GLU A O 1
ATOM 1017 N N . ALA A 1 128 ? -9.011 13.254 13.392 1.00 85.94 128 ALA A N 1
ATOM 1018 C CA . ALA A 1 128 ? -9.051 12.821 11.992 1.00 85.94 128 ALA A CA 1
ATOM 1019 C C . ALA A 1 128 ? -8.269 13.747 11.042 1.00 85.94 128 ALA A C 1
ATOM 1021 O O . ALA A 1 128 ? -7.447 13.273 10.259 1.00 85.94 128 ALA A O 1
ATOM 1022 N N . GLU A 1 129 ? -8.451 15.066 11.156 1.00 88.12 129 GLU A N 1
ATOM 1023 C CA . GLU A 1 129 ? -7.729 16.046 10.329 1.00 88.12 129 GLU A CA 1
ATOM 1024 C C . GLU A 1 129 ? -6.222 16.064 10.607 1.00 88.12 129 GLU A C 1
ATOM 1026 O O . GLU A 1 129 ? -5.411 16.087 9.683 1.00 88.12 129 GLU A O 1
ATOM 1031 N N . ARG A 1 130 ? -5.821 15.954 11.877 1.00 88.50 130 ARG A N 1
ATOM 1032 C CA . ARG A 1 130 ? -4.405 15.880 12.254 1.00 88.50 130 ARG A CA 1
ATOM 1033 C C . ARG A 1 130 ? -3.754 14.599 11.733 1.00 88.50 130 ARG A C 1
ATOM 1035 O O . ARG A 1 130 ? -2.605 14.625 11.293 1.00 88.50 130 ARG A O 1
ATOM 1042 N N . ILE A 1 131 ? -4.472 13.478 11.785 1.00 88.62 131 ILE A N 1
ATOM 1043 C CA . ILE A 1 131 ? -4.009 12.190 11.261 1.00 88.62 131 ILE A CA 1
ATOM 1044 C C . ILE A 1 131 ? -3.820 12.281 9.750 1.00 88.62 131 ILE A C 1
ATOM 1046 O O . ILE A 1 131 ? -2.751 11.916 9.267 1.00 88.62 131 ILE A O 1
ATOM 1050 N N . LYS A 1 132 ? -4.807 12.819 9.018 1.00 90.56 132 LYS A N 1
ATOM 1051 C CA . LYS A 1 132 ? -4.687 13.045 7.572 1.00 90.56 132 LYS A CA 1
ATOM 1052 C C . LYS A 1 132 ? -3.451 13.871 7.241 1.00 90.56 132 LYS A C 1
ATOM 1054 O O . LYS A 1 132 ? -2.639 13.446 6.431 1.00 90.56 132 LYS A O 1
ATOM 1059 N N . GLN A 1 133 ? -3.296 15.013 7.908 1.00 91.12 133 GLN A N 1
ATOM 1060 C CA . GLN A 1 133 ? -2.185 15.926 7.663 1.00 91.12 133 GLN A CA 1
ATOM 1061 C C . GLN A 1 133 ? -0.829 15.271 7.951 1.00 91.12 133 GLN A C 1
ATOM 1063 O O . GLN A 1 133 ? 0.131 15.493 7.224 1.00 91.12 133 GLN A O 1
ATOM 1068 N N . THR A 1 134 ? -0.750 14.445 8.995 1.00 91.38 134 THR A N 1
ATOM 1069 C CA . THR A 1 134 ? 0.480 13.723 9.345 1.00 91.38 134 THR A CA 1
ATOM 1070 C C . THR A 1 134 ? 0.834 12.700 8.267 1.00 91.38 134 THR A C 1
ATOM 1072 O O . THR A 1 134 ? 1.951 12.717 7.769 1.00 91.38 134 THR A O 1
ATOM 1075 N N . ILE A 1 135 ? -0.127 11.863 7.853 1.00 92.62 135 ILE A N 1
ATOM 1076 C CA . ILE A 1 135 ? 0.095 10.856 6.803 1.00 92.62 135 ILE A CA 1
ATOM 1077 C C . ILE A 1 135 ? 0.495 11.529 5.482 1.00 92.62 135 ILE A C 1
ATOM 1079 O O . ILE A 1 135 ? 1.393 11.039 4.803 1.00 92.62 135 ILE A O 1
ATOM 1083 N N . ASP A 1 136 ? -0.150 12.642 5.119 1.00 93.44 136 ASP A N 1
ATOM 1084 C CA . ASP A 1 136 ? 0.153 13.374 3.886 1.00 93.44 136 ASP A CA 1
ATOM 1085 C C . ASP A 1 136 ? 1.569 13.969 3.903 1.00 93.44 136 ASP A C 1
ATOM 1087 O O . ASP A 1 136 ? 2.349 13.743 2.980 1.00 93.44 136 ASP A O 1
ATOM 1091 N N . ASN A 1 137 ? 1.947 14.642 4.996 1.00 94.25 137 ASN A N 1
ATOM 1092 C CA . ASN A 1 137 ? 3.283 15.218 5.155 1.00 94.25 137 ASN A CA 1
ATOM 1093 C C . ASN A 1 137 ? 4.384 14.144 5.177 1.00 94.25 137 ASN A C 1
ATOM 1095 O O . ASN A 1 137 ? 5.436 14.318 4.553 1.00 94.25 137 ASN A O 1
ATOM 1099 N N . ASP A 1 138 ? 4.157 13.035 5.885 1.00 93.56 138 ASP A N 1
ATOM 1100 C CA . ASP A 1 138 ? 5.122 11.937 5.991 1.00 93.56 138 ASP A CA 1
ATOM 1101 C C . ASP A 1 138 ? 5.305 11.239 4.636 1.00 93.56 138 ASP A C 1
ATOM 1103 O O . ASP A 1 138 ? 6.435 10.933 4.243 1.00 93.56 138 ASP A O 1
ATOM 1107 N N . LEU A 1 139 ? 4.215 11.038 3.885 1.00 93.94 139 LEU A N 1
ATOM 1108 C CA . LEU A 1 139 ? 4.274 10.490 2.531 1.00 93.94 139 LEU A CA 1
ATOM 1109 C C . LEU A 1 139 ? 5.017 11.433 1.584 1.00 93.94 139 LEU A C 1
ATOM 1111 O O . LEU A 1 139 ? 5.933 10.989 0.891 1.00 93.94 139 LEU A O 1
ATOM 1115 N N . LEU A 1 140 ? 4.640 12.715 1.561 1.00 94.81 140 LEU A N 1
ATOM 1116 C CA . LEU A 1 140 ? 5.232 13.713 0.676 1.00 94.81 140 LEU A CA 1
ATOM 1117 C C . LEU A 1 140 ? 6.738 13.830 0.915 1.00 94.81 140 LEU A C 1
ATOM 1119 O O . LEU A 1 140 ? 7.525 13.633 -0.010 1.00 94.81 140 LEU A O 1
ATOM 1123 N N . SER A 1 141 ? 7.142 14.059 2.165 1.00 94.00 141 SER A N 1
ATOM 1124 C CA . SER A 1 141 ? 8.554 14.209 2.530 1.00 94.00 141 SER A CA 1
ATOM 1125 C C . SER A 1 141 ? 9.378 12.959 2.212 1.00 94.00 141 SER A C 1
ATOM 1127 O O . SER A 1 141 ? 10.473 13.055 1.653 1.00 94.00 141 SER A O 1
ATOM 1129 N N . SER A 1 142 ? 8.844 11.768 2.497 1.00 91.44 142 SER A N 1
ATOM 1130 C CA . SER A 1 142 ? 9.527 10.509 2.195 1.00 91.44 142 SER A CA 1
ATOM 1131 C C . SER A 1 142 ? 9.654 10.292 0.683 1.00 91.44 142 SER A C 1
ATOM 1133 O O . SER A 1 142 ? 10.732 9.936 0.198 1.00 91.44 142 SER A O 1
ATOM 1135 N N . TYR A 1 143 ? 8.596 10.570 -0.083 1.00 91.81 143 TYR A N 1
ATOM 1136 C CA . TYR A 1 143 ? 8.592 10.445 -1.540 1.00 91.81 143 TYR A CA 1
ATOM 1137 C C . TYR A 1 143 ? 9.574 11.409 -2.216 1.00 91.81 143 TYR A C 1
ATOM 1139 O O . TYR A 1 143 ? 10.350 10.990 -3.085 1.00 91.81 143 TYR A O 1
ATOM 1147 N N . GLU A 1 144 ? 9.600 12.670 -1.781 1.00 91.88 144 GLU A N 1
ATOM 1148 C CA . GLU A 1 144 ? 10.574 13.676 -2.221 1.00 91.88 144 GLU A CA 1
ATOM 1149 C C . GLU A 1 144 ? 12.011 13.272 -1.859 1.00 91.88 144 GLU A C 1
ATOM 1151 O O . GLU A 1 144 ? 12.933 13.506 -2.639 1.00 91.88 144 GLU A O 1
ATOM 1156 N N . SER A 1 145 ? 12.205 12.566 -0.738 1.00 88.81 145 SER A N 1
ATOM 1157 C CA . SER A 1 145 ? 13.505 12.005 -0.334 1.00 88.81 145 SER A CA 1
ATOM 1158 C C . SER A 1 145 ? 13.941 10.756 -1.122 1.00 88.81 145 SER A C 1
ATOM 1160 O O . SER A 1 145 ? 15.004 10.181 -0.847 1.00 88.81 145 SER A O 1
ATOM 1162 N N . GLY A 1 146 ? 13.121 10.309 -2.076 1.00 87.44 146 GLY A N 1
ATOM 1163 C CA . GLY A 1 146 ? 13.403 9.172 -2.951 1.00 87.44 146 GLY A CA 1
ATOM 1164 C C . GLY A 1 146 ? 12.749 7.851 -2.542 1.00 87.44 146 GLY A C 1
ATOM 1165 O O . GLY A 1 146 ? 12.923 6.863 -3.253 1.00 87.44 146 GLY A O 1
ATOM 1166 N N . ASP A 1 147 ? 11.977 7.792 -1.451 1.00 88.50 147 ASP A N 1
ATOM 1167 C CA . ASP A 1 147 ? 11.261 6.564 -1.096 1.00 88.50 147 ASP A CA 1
ATOM 1168 C C . ASP A 1 147 ? 10.168 6.247 -2.127 1.00 88.50 147 ASP A C 1
ATOM 1170 O O . ASP A 1 147 ? 9.510 7.130 -2.686 1.00 88.50 147 ASP A O 1
ATOM 1174 N N . ARG A 1 148 ? 9.987 4.956 -2.418 1.00 89.31 148 ARG A N 1
ATOM 1175 C CA . ARG A 1 148 ? 9.016 4.467 -3.415 1.00 89.31 148 ARG A CA 1
ATOM 1176 C C . ARG A 1 148 ? 8.103 3.365 -2.891 1.00 89.31 148 ARG A C 1
ATOM 1178 O O . ARG A 1 148 ? 7.250 2.896 -3.633 1.00 89.31 148 ARG A O 1
ATOM 1185 N N . CYS A 1 149 ? 8.254 2.940 -1.640 1.00 91.94 149 CYS A N 1
ATOM 1186 C CA . CYS A 1 149 ? 7.360 1.972 -1.012 1.00 91.94 149 CYS A CA 1
ATOM 1187 C C . CYS A 1 149 ? 6.832 2.538 0.295 1.00 91.94 149 CYS A C 1
ATOM 1189 O O . CYS A 1 149 ? 7.619 2.872 1.181 1.00 91.94 149 CYS A O 1
ATOM 1191 N N . PHE A 1 150 ? 5.509 2.580 0.409 1.00 94.00 150 PHE A N 1
ATOM 1192 C CA . PHE A 1 150 ? 4.807 3.093 1.573 1.00 94.00 150 PHE A CA 1
ATOM 1193 C C . PHE A 1 150 ? 3.799 2.070 2.048 1.00 94.00 150 PHE A C 1
ATOM 1195 O O . PHE A 1 150 ? 2.981 1.576 1.275 1.00 94.00 150 PHE A O 1
ATOM 1202 N N . HIS A 1 151 ? 3.862 1.754 3.330 1.00 94.75 151 HIS A N 1
ATOM 1203 C CA . HIS A 1 151 ? 2.971 0.829 3.988 1.00 94.75 151 HIS A CA 1
ATOM 1204 C C . HIS A 1 151 ? 2.030 1.603 4.911 1.00 94.75 151 HIS A C 1
ATOM 1206 O O . HIS A 1 151 ? 2.441 2.220 5.893 1.00 94.75 151 HIS A O 1
ATOM 1212 N N . LEU A 1 152 ? 0.747 1.570 4.568 1.00 94.19 152 LEU A N 1
ATOM 1213 C CA . LEU A 1 152 ? -0.347 2.102 5.358 1.00 94.19 152 LEU A CA 1
ATOM 1214 C C . LEU A 1 152 ? -0.974 0.950 6.147 1.00 94.19 152 LEU A C 1
ATOM 1216 O O . LEU A 1 152 ? -1.778 0.167 5.636 1.00 94.19 152 LEU A O 1
ATOM 1220 N N . ASP A 1 153 ? -0.525 0.830 7.393 1.00 91.12 153 ASP A N 1
ATOM 1221 C CA . ASP A 1 153 ? -0.919 -0.223 8.318 1.00 91.12 153 ASP A CA 1
ATOM 1222 C C . ASP A 1 153 ? -2.310 -0.017 8.927 1.00 91.12 153 ASP A C 1
ATOM 1224 O O . ASP A 1 153 ? -2.599 1.037 9.490 1.00 91.12 153 ASP A O 1
ATOM 1228 N N . ASN A 1 154 ? -3.112 -1.085 8.943 1.00 90.25 154 ASN A N 1
ATOM 1229 C CA . ASN A 1 154 ? -4.386 -1.177 9.669 1.00 90.25 154 ASN A CA 1
ATOM 1230 C C . ASN A 1 154 ? -5.349 -0.019 9.354 1.00 90.25 154 ASN A C 1
ATOM 1232 O O . ASN A 1 154 ? -5.874 0.635 10.260 1.00 90.25 154 ASN A O 1
ATOM 1236 N N . ILE A 1 155 ? -5.557 0.264 8.067 1.00 92.12 155 ILE A N 1
ATOM 1237 C CA . ILE A 1 155 ? -6.367 1.415 7.637 1.00 92.12 155 ILE A CA 1
ATOM 1238 C C . ILE A 1 155 ? -7.838 1.328 8.066 1.00 92.12 155 ILE A C 1
ATOM 1240 O O . ILE A 1 155 ? -8.505 2.350 8.166 1.00 92.12 155 ILE A O 1
ATOM 1244 N N . ASP A 1 156 ? -8.333 0.128 8.373 1.00 90.88 156 ASP A N 1
ATOM 1245 C CA . ASP A 1 156 ? -9.658 -0.131 8.948 1.00 90.88 156 ASP A CA 1
ATOM 1246 C C . ASP A 1 156 ? -9.825 0.399 10.377 1.00 90.88 156 ASP A C 1
ATOM 1248 O O . ASP A 1 156 ? -10.942 0.476 10.882 1.00 90.88 156 ASP A O 1
ATOM 1252 N N . LEU A 1 157 ? -8.728 0.756 11.042 1.00 88.69 157 LEU A N 1
ATOM 1253 C CA . LEU A 1 157 ? -8.756 1.350 12.374 1.00 88.69 157 LEU A CA 1
ATOM 1254 C C . LEU A 1 157 ? -8.727 2.881 12.349 1.00 88.69 157 LEU A C 1
ATOM 1256 O O . LEU A 1 157 ? -8.854 3.492 13.409 1.00 88.69 157 LEU A O 1
ATOM 1260 N N . LEU A 1 158 ? -8.516 3.500 11.186 1.00 89.19 158 LEU A N 1
ATOM 1261 C CA . LEU A 1 158 ? -8.462 4.951 11.055 1.00 89.19 158 LEU A CA 1
ATOM 1262 C C . LEU A 1 158 ? -9.863 5.578 11.012 1.00 89.19 158 LEU A C 1
ATOM 1264 O O . LEU A 1 158 ? -10.830 4.908 10.646 1.00 89.19 158 LEU A O 1
ATOM 1268 N N . PRO A 1 159 ? -9.989 6.878 11.340 1.00 88.88 159 PRO A N 1
ATOM 1269 C CA . PRO A 1 159 ? -11.233 7.609 11.131 1.00 88.88 159 PRO A CA 1
ATOM 1270 C C . PRO A 1 159 ? -11.679 7.520 9.666 1.00 88.88 159 PRO A C 1
ATOM 1272 O O . PRO A 1 159 ? -10.830 7.649 8.773 1.00 88.88 159 PRO A O 1
ATOM 1275 N N . PRO A 1 160 ? -12.979 7.321 9.389 1.00 87.38 160 PRO A N 1
ATOM 1276 C CA . PRO A 1 160 ? -13.481 7.118 8.031 1.00 87.38 160 PRO A CA 1
ATOM 1277 C C . PRO A 1 160 ? -13.146 8.284 7.096 1.00 87.38 160 PRO A C 1
ATOM 1279 O O . PRO A 1 160 ? -12.955 8.085 5.901 1.00 87.38 160 PRO A O 1
ATOM 1282 N N . GLU A 1 161 ? -12.995 9.495 7.628 1.00 88.12 161 GLU A N 1
ATOM 1283 C CA . GLU A 1 161 ? -12.645 10.688 6.868 1.00 88.12 161 GLU A CA 1
ATOM 1284 C C . GLU A 1 161 ? -11.282 10.551 6.172 1.00 88.12 161 GLU A C 1
ATOM 1286 O O . GLU A 1 161 ? -11.069 11.164 5.125 1.00 88.12 161 GLU A O 1
ATOM 1291 N N . THR A 1 162 ? -10.362 9.741 6.716 1.00 88.94 162 THR A N 1
ATOM 1292 C CA . THR A 1 162 ? -9.032 9.491 6.128 1.00 88.94 162 THR A CA 1
ATOM 1293 C C . THR A 1 162 ? -9.097 8.817 4.755 1.00 88.94 162 THR A C 1
ATOM 1295 O O . THR A 1 162 ? -8.155 8.945 3.977 1.00 88.94 162 THR A O 1
ATOM 1298 N N . VAL A 1 163 ? -10.223 8.194 4.384 1.00 87.88 163 VAL A N 1
ATOM 1299 C CA . VAL A 1 163 ? -10.395 7.555 3.068 1.00 87.88 163 VAL A CA 1
ATOM 1300 C C . VAL A 1 163 ? -10.215 8.533 1.901 1.00 87.88 163 VAL A C 1
ATOM 1302 O O . VAL A 1 163 ? -9.701 8.155 0.849 1.00 87.88 163 VAL A O 1
ATOM 1305 N N . LEU A 1 164 ? -10.583 9.807 2.091 1.00 90.00 164 LEU A N 1
ATOM 1306 C CA . LEU A 1 164 ? -10.441 10.845 1.065 1.00 90.00 164 LEU A CA 1
ATOM 1307 C C . LEU A 1 164 ? -8.972 11.130 0.740 1.00 90.00 164 LEU A C 1
ATOM 1309 O O . LEU A 1 164 ? -8.635 11.408 -0.409 1.00 90.00 164 LEU A O 1
ATOM 1313 N N . LEU A 1 165 ? -8.095 11.011 1.738 1.00 92.25 165 LEU A N 1
ATOM 1314 C CA . LEU A 1 165 ? -6.658 11.143 1.543 1.00 92.25 165 LEU A CA 1
ATOM 1315 C C . LEU A 1 165 ? -6.132 9.995 0.672 1.00 92.25 165 LEU A C 1
ATOM 1317 O O . LEU A 1 165 ? -5.432 10.228 -0.311 1.00 92.25 165 LEU A O 1
ATOM 1321 N N . PHE A 1 166 ? -6.543 8.760 0.973 1.00 92.75 166 PHE A N 1
ATOM 1322 C CA . PHE A 1 166 ? -6.136 7.587 0.197 1.00 92.75 166 PHE A CA 1
ATOM 1323 C C . PHE A 1 166 ? -6.641 7.630 -1.240 1.00 92.75 166 PHE A C 1
ATOM 1325 O O . PHE A 1 166 ? -5.910 7.214 -2.132 1.00 92.75 166 PHE A O 1
ATOM 1332 N N . HIS A 1 167 ? -7.835 8.179 -1.482 1.00 92.12 167 HIS A N 1
ATOM 1333 C CA . HIS A 1 167 ? -8.321 8.426 -2.838 1.00 92.12 167 HIS A CA 1
ATOM 1334 C C . HIS A 1 167 ? -7.336 9.297 -3.632 1.00 92.12 167 HIS A C 1
ATOM 1336 O O . HIS A 1 167 ? -6.914 8.902 -4.713 1.00 92.12 167 HIS A O 1
ATOM 1342 N N . GLY A 1 168 ? -6.912 10.441 -3.082 1.00 92.44 168 GLY A N 1
ATOM 1343 C CA . GLY A 1 168 ? -5.936 11.317 -3.743 1.00 92.44 168 GLY A CA 1
ATOM 1344 C C . GLY A 1 168 ? -4.575 10.645 -3.967 1.00 92.44 168 GLY A C 1
ATOM 1345 O O . GLY A 1 168 ? -3.973 10.793 -5.028 1.00 92.44 168 GLY A O 1
ATOM 1346 N N . MET A 1 169 ? -4.114 9.850 -2.998 1.00 93.38 169 MET A N 1
ATOM 1347 C CA . MET A 1 169 ? -2.837 9.133 -3.084 1.00 93.38 169 MET A CA 1
ATOM 1348 C C . MET A 1 169 ? -2.850 7.996 -4.112 1.00 93.38 169 MET A C 1
ATOM 1350 O O . MET A 1 169 ? -1.852 7.770 -4.793 1.00 93.38 169 MET A O 1
ATOM 1354 N N . ALA A 1 170 ? -3.956 7.263 -4.205 1.00 93.31 170 ALA A N 1
ATOM 1355 C CA . ALA A 1 170 ? -4.091 6.053 -5.011 1.00 93.31 170 ALA A CA 1
ATOM 1356 C C . ALA A 1 170 ? -4.696 6.306 -6.402 1.00 93.31 170 ALA A C 1
ATOM 1358 O O . ALA A 1 170 ? -4.832 5.362 -7.182 1.00 93.31 170 ALA A O 1
ATOM 1359 N N . ASP A 1 171 ? -5.067 7.549 -6.721 1.00 92.31 171 ASP A N 1
ATOM 1360 C CA . ASP A 1 171 ? -5.725 7.866 -7.983 1.00 92.31 171 ASP A CA 1
ATOM 1361 C C . ASP A 1 171 ? -4.842 7.514 -9.190 1.00 92.31 171 ASP A C 1
ATOM 1363 O O . ASP A 1 171 ? -3.707 7.977 -9.335 1.00 92.31 171 ASP A O 1
ATOM 1367 N N . SER A 1 172 ? -5.387 6.703 -10.094 1.00 86.50 172 SER A N 1
ATOM 1368 C CA . SER A 1 172 ? -4.647 6.225 -11.265 1.00 86.50 172 SER A CA 1
ATOM 1369 C C . SER A 1 172 ? -4.199 7.355 -12.203 1.00 86.50 172 SER A C 1
ATOM 1371 O O . SER A 1 172 ? -3.162 7.238 -12.849 1.00 86.50 172 SER A O 1
ATOM 1373 N N . GLN A 1 173 ? -4.923 8.476 -12.259 1.00 84.81 173 GLN A N 1
ATOM 1374 C CA . GLN A 1 173 ? -4.687 9.546 -13.233 1.00 84.81 173 GLN A CA 1
ATOM 1375 C C . GLN A 1 173 ? -4.053 10.793 -12.623 1.00 84.81 173 GLN A C 1
ATOM 1377 O O . GLN A 1 173 ? -3.259 11.451 -13.284 1.00 84.81 173 GLN A O 1
ATOM 1382 N N . ASN A 1 174 ? -4.305 11.072 -11.350 1.00 89.38 174 ASN A N 1
ATOM 1383 C CA . ASN A 1 174 ? -4.005 12.346 -10.703 1.00 89.38 174 ASN A CA 1
ATOM 1384 C C . ASN A 1 174 ? -3.154 12.196 -9.444 1.00 89.38 174 ASN A C 1
ATOM 1386 O O . ASN A 1 174 ? -2.764 13.208 -8.867 1.00 89.38 174 ASN A O 1
ATOM 1390 N N . SER A 1 175 ? -2.835 10.966 -9.020 1.00 92.25 175 SER A N 1
ATOM 1391 C CA . SER A 1 175 ? -1.928 10.778 -7.889 1.00 92.25 175 SER A CA 1
ATOM 1392 C C . SER A 1 175 ? -0.600 11.499 -8.144 1.00 92.25 175 SER A C 1
ATOM 1394 O O . SER A 1 175 ? -0.008 11.308 -9.210 1.00 92.25 175 SER A O 1
ATOM 1396 N N . PRO A 1 176 ? -0.080 12.283 -7.187 1.00 92.19 176 PRO A N 1
ATOM 1397 C CA . PRO A 1 176 ? 1.260 12.854 -7.300 1.00 92.19 176 PRO A CA 1
ATOM 1398 C C . PRO A 1 176 ? 2.354 11.781 -7.127 1.00 92.19 176 PRO A C 1
ATOM 1400 O O . PRO A 1 176 ? 3.511 11.988 -7.492 1.00 92.19 176 PRO A O 1
ATOM 1403 N N . TYR A 1 177 ? 1.990 10.593 -6.637 1.00 92.38 177 TYR A N 1
ATOM 1404 C CA . TYR A 1 177 ? 2.893 9.504 -6.271 1.00 92.38 177 TYR A CA 1
ATOM 1405 C C . TYR A 1 177 ? 2.980 8.434 -7.370 1.00 92.38 177 TYR A C 1
ATOM 1407 O O . TYR A 1 177 ? 2.875 7.236 -7.113 1.00 92.38 177 TYR A O 1
ATOM 1415 N N . LYS A 1 178 ? 3.171 8.862 -8.624 1.00 88.50 178 LYS A N 1
ATOM 1416 C CA . LYS A 1 178 ? 3.114 8.011 -9.833 1.00 88.50 178 LYS A CA 1
ATOM 1417 C C . LYS A 1 178 ? 4.037 6.794 -9.822 1.00 88.50 178 LYS A C 1
ATOM 1419 O O . LYS A 1 178 ? 3.739 5.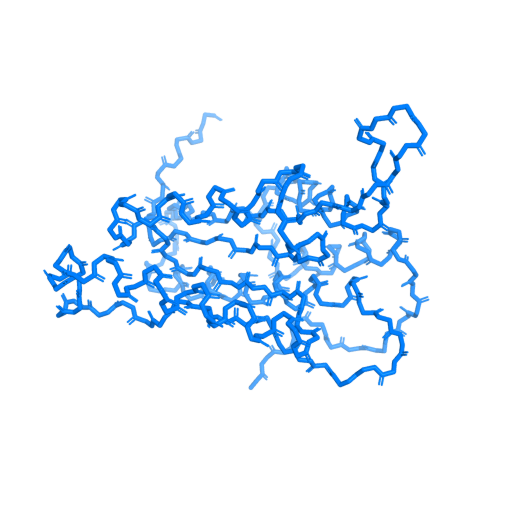803 -10.478 1.00 88.50 178 LYS A O 1
ATOM 1424 N N . GLU A 1 179 ? 5.161 6.874 -9.116 1.00 87.75 179 GLU A N 1
ATOM 1425 C CA . GLU A 1 179 ? 6.149 5.791 -9.026 1.00 87.75 179 GLU A CA 1
ATOM 1426 C C . GLU A 1 179 ? 6.103 5.035 -7.692 1.00 87.75 179 GLU A C 1
ATOM 1428 O O . GLU A 1 179 ? 6.951 4.181 -7.429 1.00 87.75 179 GLU A O 1
ATOM 1433 N N . ALA A 1 180 ? 5.150 5.366 -6.821 1.00 91.38 180 ALA A N 1
ATOM 1434 C CA . ALA A 1 180 ? 5.036 4.740 -5.519 1.00 91.38 180 ALA A CA 1
ATOM 1435 C C . ALA A 1 180 ? 4.345 3.377 -5.603 1.00 91.38 180 ALA A C 1
ATOM 1437 O O . ALA A 1 180 ? 3.435 3.144 -6.396 1.00 91.38 180 ALA A O 1
ATOM 1438 N N . THR A 1 181 ? 4.740 2.480 -4.708 1.00 92.94 181 THR A N 1
ATOM 1439 C CA . THR A 1 181 ? 3.915 1.355 -4.289 1.00 92.94 181 THR A CA 1
ATOM 1440 C C . THR A 1 181 ? 3.271 1.689 -2.952 1.00 92.94 181 THR A C 1
ATOM 1442 O O . THR A 1 181 ? 3.972 1.893 -1.961 1.00 92.94 181 THR A O 1
ATOM 1445 N N . LEU A 1 182 ? 1.943 1.727 -2.936 1.00 95.31 182 LEU A N 1
ATOM 1446 C CA . LEU A 1 182 ? 1.113 1.915 -1.756 1.00 95.31 182 LEU A CA 1
ATOM 1447 C C . LEU A 1 182 ? 0.600 0.546 -1.304 1.00 95.31 182 LEU A C 1
ATOM 1449 O O . LEU A 1 182 ? -0.247 -0.076 -1.950 1.00 95.31 182 LEU A O 1
ATOM 1453 N N . LEU A 1 183 ? 1.160 0.057 -0.204 1.00 95.69 183 LEU A N 1
ATOM 1454 C CA . LEU A 1 183 ? 0.807 -1.206 0.422 1.00 95.69 183 LEU A CA 1
ATOM 1455 C C . LEU A 1 183 ? -0.142 -0.928 1.583 1.00 95.69 183 LEU A C 1
ATOM 1457 O O . LEU A 1 183 ? 0.243 -0.313 2.567 1.00 95.69 183 LEU A O 1
ATOM 1461 N N . PHE A 1 184 ? -1.377 -1.387 1.481 1.00 95.81 184 PHE A N 1
ATOM 1462 C CA . PHE A 1 184 ? -2.395 -1.259 2.513 1.00 95.81 184 PHE A CA 1
ATOM 1463 C C . PHE A 1 184 ? -2.572 -2.591 3.237 1.00 95.81 184 PHE A C 1
ATOM 1465 O O . P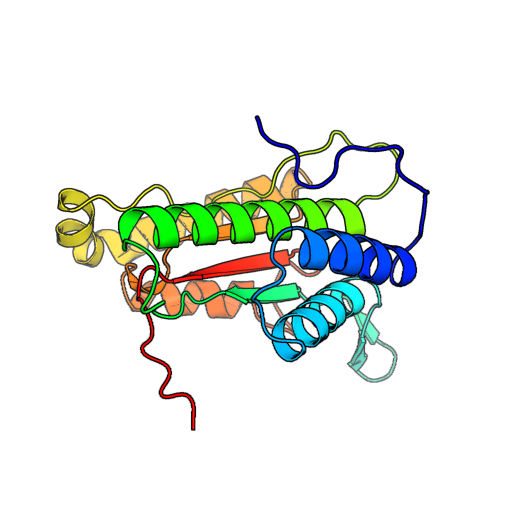HE A 1 184 ? -2.562 -3.655 2.611 1.00 95.81 184 PHE A O 1
ATOM 1472 N N . SER A 1 185 ? -2.773 -2.545 4.551 1.00 94.31 185 SER A N 1
ATOM 1473 C CA . SER A 1 185 ? -3.159 -3.712 5.347 1.00 94.31 185 SER A CA 1
ATOM 1474 C C . SER A 1 185 ? -4.329 -3.397 6.269 1.00 94.31 185 SER A C 1
ATOM 1476 O O . SER A 1 185 ? -4.522 -2.249 6.670 1.00 94.31 185 SER A O 1
ATOM 1478 N N . LEU A 1 186 ? -5.104 -4.428 6.608 1.00 92.56 186 LEU A N 1
ATOM 1479 C CA . LEU A 1 186 ? -6.195 -4.344 7.582 1.00 92.56 186 LEU A CA 1
ATOM 1480 C C . LEU A 1 186 ? -5.844 -5.120 8.860 1.00 92.56 186 LEU A C 1
ATOM 1482 O O . LEU A 1 186 ? -5.187 -6.163 8.790 1.00 92.56 186 LEU A O 1
ATOM 1486 N N . ASP A 1 187 ? -6.310 -4.635 10.012 1.00 87.50 187 ASP A N 1
ATOM 1487 C CA . ASP A 1 187 ? -6.268 -5.370 11.283 1.00 87.50 187 ASP A CA 1
ATOM 1488 C C . ASP A 1 187 ? -7.351 -6.456 11.330 1.00 87.50 187 ASP A C 1
ATOM 1490 O O . ASP A 1 187 ? -7.148 -7.514 11.939 1.00 87.50 187 ASP A O 1
ATOM 1494 N N . HIS A 1 188 ? -8.488 -6.204 10.671 1.00 87.44 188 HIS A N 1
ATOM 1495 C CA . HIS A 1 188 ? -9.621 -7.113 10.603 1.00 87.44 188 HIS A CA 1
ATOM 1496 C C . HIS A 1 188 ? -9.230 -8.486 10.045 1.00 87.44 188 HIS A C 1
ATOM 1498 O O . HIS A 1 188 ? -8.578 -8.614 9.003 1.00 87.44 188 HIS A O 1
ATOM 1504 N N . ILE A 1 189 ? -9.675 -9.531 10.747 1.00 85.44 189 ILE A N 1
ATOM 1505 C CA . ILE A 1 189 ? -9.495 -10.921 10.336 1.00 85.44 189 ILE A CA 1
ATOM 1506 C C . ILE A 1 189 ? -10.767 -11.373 9.631 1.00 85.44 189 ILE A C 1
ATOM 1508 O O . ILE A 1 189 ? -11.814 -11.502 10.259 1.00 85.44 189 ILE A O 1
ATOM 1512 N N . PHE A 1 190 ? -10.654 -11.654 8.341 1.00 84.06 190 PHE A N 1
ATOM 1513 C CA . PHE A 1 190 ? -11.774 -12.081 7.517 1.00 84.06 190 PHE A CA 1
ATOM 1514 C C . PHE A 1 190 ? -12.024 -13.577 7.676 1.00 84.06 190 PHE A C 1
ATOM 1516 O O . PHE A 1 190 ? -11.105 -14.393 7.575 1.00 84.06 190 PHE A O 1
ATOM 1523 N N . GLU A 1 191 ? -13.279 -13.954 7.886 1.00 81.31 191 GLU A N 1
ATOM 1524 C CA . GLU A 1 191 ? -13.702 -15.348 7.810 1.00 81.31 191 GLU A CA 1
ATOM 1525 C C . GLU A 1 191 ? -14.090 -15.655 6.366 1.00 81.31 191 GLU A C 1
ATOM 1527 O O . GLU A 1 191 ? -15.123 -15.210 5.877 1.00 81.31 191 GLU A O 1
ATOM 1532 N N . PHE A 1 192 ? -13.224 -16.380 5.661 1.00 69.38 192 PHE A N 1
ATOM 1533 C CA . PHE A 1 192 ? -13.546 -16.877 4.331 1.00 69.38 192 PHE A CA 1
ATOM 1534 C C . PHE A 1 192 ? -14.164 -18.264 4.482 1.00 69.38 192 PHE A C 1
ATOM 1536 O O . PHE A 1 192 ? -13.497 -19.209 4.915 1.00 69.38 192 PHE A O 1
ATOM 1543 N N . GLU A 1 193 ? -15.446 -18.386 4.150 1.00 55.97 193 GLU A N 1
ATOM 1544 C CA . GLU A 1 193 ? -16.059 -19.688 3.924 1.00 55.97 193 GLU A CA 1
ATOM 1545 C C . GLU A 1 193 ? -15.442 -20.263 2.646 1.00 55.97 193 GLU A C 1
ATOM 1547 O O . GLU A 1 193 ? -15.708 -19.799 1.538 1.00 55.97 193 GLU A O 1
ATOM 1552 N N . TYR A 1 194 ? -14.533 -21.225 2.802 1.00 53.09 194 TYR A N 1
ATOM 1553 C CA . TYR A 1 194 ? -14.070 -22.025 1.675 1.00 53.09 194 TYR A CA 1
ATOM 1554 C C . TYR A 1 194 ? -15.232 -22.937 1.264 1.00 53.09 194 TYR A C 1
ATOM 1556 O O . TYR A 1 194 ? -15.544 -23.883 1.989 1.00 53.09 194 TYR A O 1
ATOM 1564 N N . ALA A 1 195 ? -15.890 -22.593 0.156 1.00 38.78 195 ALA A N 1
ATOM 1565 C CA . ALA A 1 195 ? -16.778 -23.491 -0.579 1.00 38.78 195 ALA A CA 1
ATOM 1566 C C . ALA A 1 195 ? -15.963 -24.521 -1.372 1.00 38.78 195 ALA A C 1
ATOM 1568 O O . ALA A 1 195 ? -14.888 -24.138 -1.899 1.00 38.78 195 ALA A O 1
#

pLDDT: mean 81.46, std 13.32, range [34.91, 95.88]

Secondary structure (DSSP, 8-state):
---S--S----PPTTHHHHHHHHHHHHHSTTS-HHHHHHHHHHHHHTTSPEEEETTEEE---EEEEEEEEPPSSS-HHHHHHHHHHHHHHHHHHHHHHHPPTTS--PPPEE-S----HHHHHHGGGGHHHHHHHHHHHHHHHHHTT--EEEETTGGGS-GGGHHHHHHHH-TTT-S-TT-EEEEEEEEEE-----

Sequence (195 aa):
SWWCFSGSDNQLICPLASRSQIDRLSKHFPTQSQRLWAQLRSALESGCTPHKIHIGSFERTPVVILLVHGKSRDIRANHSKSLFRRFIQCVGQLTIKVNHRTGDHFKGCQSLIPPITSERRQALSAEAERIKQTIDNDLLSSYESGDRCFHLDNIDLLPPETVLLFHGMADSQNSPYKEATLLFSLDHIFEFEYA